Protein AF-A0A7G2F770-F1 (afdb_monomer)

Mean predicted aligned error: 20.53 Å

Solvent-accessible surface area (backbone atoms only — not comparable to full-atom values): 12842 Å² total; per-residue (Å²): 140,87,82,81,82,81,55,78,65,55,60,55,51,50,51,49,52,50,50,50,49,51,60,66,43,44,62,57,51,52,51,51,50,54,51,52,62,64,67,57,72,82,71,98,55,92,65,61,64,56,52,52,53,52,52,52,52,51,52,52,49,47,64,68,42,39,65,61,47,53,55,49,63,76,45,66,94,68,86,88,76,93,75,76,88,90,70,79,84,79,85,69,92,63,81,74,85,85,53,80,62,70,83,38,65,64,51,82,76,54,68,66,77,83,73,59,85,89,41,72,67,62,50,53,54,53,52,50,55,49,55,51,52,53,51,51,54,52,52,52,50,50,54,50,51,49,52,49,50,52,53,49,51,52,55,50,51,51,52,51,50,53,51,55,50,52,51,55,54,50,53,52,50,51,55,51,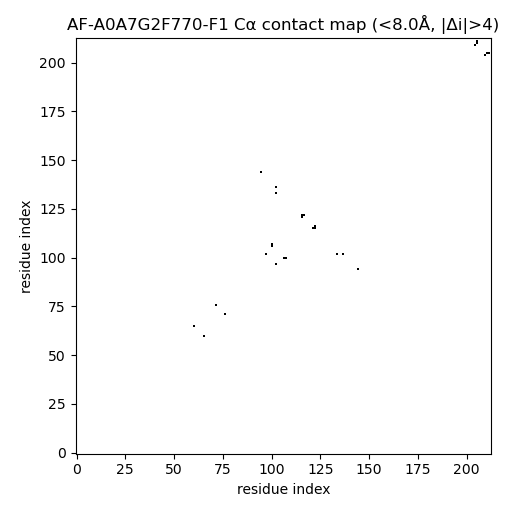48,52,54,54,50,55,50,49,54,52,49,52,57,50,51,55,53,51,50,53,53,50,53,54,50,51,54,51,41,41,76,72,71,49,88,77,133

pLDDT: mean 71.27, std 19.99, range [31.89, 98.69]

InterPro domains:
  IPR010471 Protein of unknown function DUF1068 [PF06364] (52-211)

Structure (mmCIF, N/CA/C/O backbone):
data_AF-A0A7G2F770-F1
#
_entry.id   AF-A0A7G2F770-F1
#
loop_
_atom_site.group_PDB
_atom_site.id
_atom_site.type_symbol
_atom_site.label_atom_id
_atom_site.label_alt_id
_atom_site.label_comp_id
_atom_site.label_asym_id
_atom_site.label_entity_id
_atom_site.label_seq_id
_atom_site.pdbx_PDB_ins_code
_atom_site.Cartn_x
_atom_site.Cartn_y
_atom_site.Cartn_z
_atom_site.occupancy
_atom_site.B_iso_or_equiv
_atom_site.auth_seq_id
_atom_site.auth_comp_id
_atom_site.auth_asym_id
_atom_site.auth_atom_id
_atom_site.pdbx_PDB_model_num
ATOM 1 N N . MET A 1 1 ? -10.421 28.362 -27.527 1.00 37.34 1 MET A N 1
ATOM 2 C CA . MET A 1 1 ? -10.463 28.060 -26.076 1.00 37.34 1 MET A CA 1
ATOM 3 C C . MET A 1 1 ? -11.763 27.330 -25.774 1.00 37.34 1 MET A C 1
ATOM 5 O O . MET A 1 1 ? -12.776 27.749 -26.308 1.00 37.34 1 MET A O 1
ATOM 9 N N . TYR A 1 2 ? -11.710 26.282 -24.943 1.00 31.89 2 TYR A N 1
ATOM 10 C CA . TYR A 1 2 ? -12.777 25.329 -24.573 1.00 31.89 2 TYR A CA 1
ATOM 11 C C . TYR A 1 2 ? -12.995 24.117 -25.494 1.00 31.89 2 TYR A C 1
ATOM 13 O O . TYR A 1 2 ? -14.028 23.983 -26.137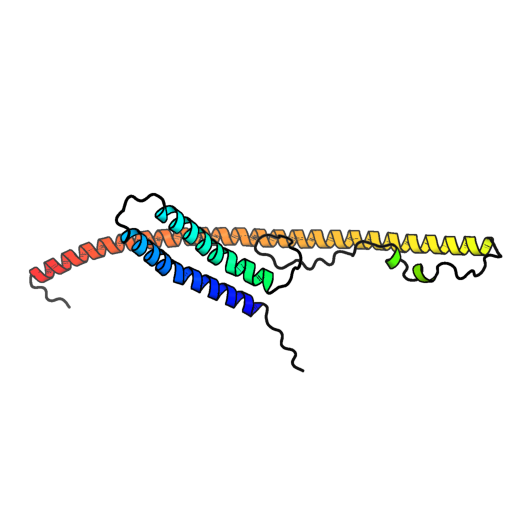 1.00 31.89 2 TYR A O 1
ATOM 21 N N . HIS A 1 3 ? -12.071 23.151 -25.428 1.00 33.41 3 HIS A N 1
ATOM 22 C CA . HIS A 1 3 ? -12.447 21.738 -25.523 1.00 33.41 3 HIS A CA 1
ATOM 23 C C . HIS A 1 3 ? -12.242 21.086 -24.154 1.00 33.41 3 HIS A C 1
ATOM 25 O O . HIS A 1 3 ? -11.173 21.141 -23.551 1.00 33.41 3 HIS A O 1
ATOM 31 N N . ARG A 1 4 ? -13.356 20.589 -23.624 1.00 38.72 4 ARG A N 1
ATOM 32 C CA . ARG A 1 4 ? -13.587 20.184 -22.241 1.00 38.72 4 ARG A CA 1
ATOM 33 C C . ARG A 1 4 ? -12.896 18.837 -21.991 1.00 38.72 4 ARG A C 1
ATOM 35 O O . ARG A 1 4 ? -13.325 17.820 -22.527 1.00 38.72 4 ARG A O 1
ATOM 42 N N . HIS A 1 5 ? -11.845 18.837 -21.170 1.00 36.03 5 HIS A N 1
ATOM 43 C CA . HIS A 1 5 ? -11.301 17.638 -20.530 1.00 36.03 5 HIS A CA 1
ATOM 44 C C . HIS A 1 5 ? -12.399 16.997 -19.665 1.00 36.03 5 HIS A C 1
ATOM 46 O O . HIS A 1 5 ? -12.657 17.432 -18.543 1.00 36.03 5 HIS A O 1
ATOM 52 N N . LEU A 1 6 ? -13.078 15.979 -20.195 1.00 41.09 6 LEU A N 1
ATOM 53 C CA . LEU A 1 6 ? -13.932 15.098 -19.403 1.00 41.09 6 LEU A CA 1
ATOM 54 C C . LEU A 1 6 ? -13.022 14.189 -18.573 1.00 41.09 6 LEU A C 1
ATOM 56 O O . LEU A 1 6 ? -12.342 13.294 -19.074 1.00 41.09 6 LEU A O 1
ATOM 60 N N . ASN A 1 7 ? -12.957 14.531 -17.292 1.00 39.91 7 ASN A N 1
ATOM 61 C CA . ASN A 1 7 ? -12.061 13.987 -16.292 1.00 39.91 7 ASN A CA 1
ATOM 62 C C . ASN A 1 7 ? -12.265 12.480 -16.074 1.00 39.91 7 ASN A C 1
ATOM 64 O O . ASN A 1 7 ? -13.363 12.012 -15.778 1.00 39.91 7 ASN A O 1
ATOM 68 N N . ARG A 1 8 ? -11.147 11.743 -16.040 1.00 45.84 8 ARG A N 1
ATOM 69 C CA . ARG A 1 8 ? -11.016 10.367 -15.516 1.00 45.84 8 ARG A CA 1
ATOM 70 C C . ARG A 1 8 ? -11.590 10.211 -14.088 1.00 45.84 8 ARG A C 1
ATOM 72 O O . ARG A 1 8 ? -11.890 9.099 -13.674 1.00 45.84 8 ARG A O 1
ATOM 79 N N . GLY A 1 9 ? -11.800 11.320 -13.367 1.00 44.19 9 GLY A N 1
ATOM 80 C CA . GLY A 1 9 ? -12.449 11.377 -12.054 1.00 44.19 9 GLY A CA 1
ATOM 81 C C . GLY A 1 9 ? -13.971 11.166 -12.046 1.00 44.19 9 GLY A C 1
ATOM 82 O O . GLY A 1 9 ? -14.489 10.725 -11.023 1.00 44.19 9 GLY A O 1
ATOM 83 N N . ASP A 1 10 ? -14.692 11.403 -13.148 1.00 45.72 10 ASP A N 1
ATOM 84 C CA . ASP A 1 10 ? -16.149 11.166 -13.187 1.00 45.72 10 ASP A CA 1
ATOM 85 C C . ASP A 1 10 ? -16.492 9.683 -13.331 1.00 45.72 10 ASP A C 1
ATOM 87 O O . ASP A 1 10 ? -17.473 9.217 -12.761 1.00 45.72 10 ASP A O 1
ATOM 91 N N . SER A 1 11 ? -15.646 8.903 -14.013 1.00 50.44 11 SER A N 1
ATOM 92 C CA . SER A 1 11 ? -15.832 7.448 -14.112 1.00 50.44 11 SER A CA 1
ATOM 93 C C . SER A 1 11 ? -15.643 6.751 -12.764 1.00 50.44 11 SER A C 1
ATOM 95 O O . SER A 1 11 ? -16.402 5.845 -12.437 1.00 50.44 11 SER A O 1
ATOM 97 N N . SER A 1 12 ? -14.685 7.197 -11.947 1.00 50.88 12 SER A N 1
ATOM 98 C CA . SER A 1 12 ? -14.463 6.652 -10.601 1.00 50.88 12 SER A CA 1
ATOM 99 C C . SER A 1 12 ? -15.628 6.967 -9.661 1.00 50.88 12 SER A C 1
ATOM 101 O O . SER A 1 12 ? -16.051 6.107 -8.892 1.00 50.88 12 SER A O 1
ATOM 103 N N . LYS A 1 13 ? -16.184 8.181 -9.757 1.00 50.69 13 LYS A N 1
ATOM 104 C CA . LYS A 1 13 ? -17.367 8.598 -8.988 1.00 50.69 13 LYS A CA 1
ATOM 105 C C . LYS A 1 13 ? -18.621 7.854 -9.432 1.00 50.69 13 LYS A C 1
ATOM 107 O O . LYS A 1 13 ? -19.390 7.413 -8.585 1.00 50.69 13 LYS A O 1
ATOM 112 N N . LEU A 1 14 ? -18.792 7.655 -10.739 1.00 56.19 14 LEU A N 1
ATOM 113 C CA . LEU A 1 14 ? -19.904 6.889 -11.291 1.00 56.19 14 LEU A CA 1
ATOM 114 C C . LEU A 1 14 ? -19.833 5.424 -10.849 1.00 56.19 14 LEU A C 1
ATOM 116 O O . LEU A 1 14 ? -20.835 4.891 -10.389 1.00 56.19 14 LEU A O 1
ATOM 120 N N . LEU A 1 15 ? -18.646 4.807 -10.891 1.00 55.56 15 LEU A N 1
ATOM 121 C CA . LEU A 1 15 ? -18.433 3.439 -10.413 1.00 55.56 15 LEU A CA 1
ATOM 122 C C . LEU A 1 15 ? -18.689 3.311 -8.908 1.00 55.56 15 LEU A C 1
ATOM 124 O O . LEU A 1 15 ? -19.400 2.397 -8.491 1.00 55.56 15 LEU A O 1
ATOM 128 N N . ALA A 1 16 ? -18.192 4.253 -8.103 1.00 60.81 16 ALA A N 1
ATOM 129 C CA . ALA A 1 16 ? -18.460 4.289 -6.668 1.00 60.81 16 ALA A CA 1
ATOM 130 C C . ALA A 1 16 ? -19.961 4.436 -6.376 1.00 60.81 16 ALA A C 1
ATOM 132 O O . ALA A 1 16 ? -20.504 3.676 -5.582 1.00 60.81 16 ALA A O 1
ATOM 133 N N . HIS A 1 17 ? -20.660 5.339 -7.069 1.00 55.78 17 HIS A N 1
ATOM 134 C CA . HIS A 1 17 ? -22.104 5.518 -6.909 1.00 55.78 17 HIS A CA 1
ATOM 135 C C . HIS A 1 17 ? -22.893 4.285 -7.359 1.00 55.78 17 HIS A C 1
ATOM 137 O O . HIS A 1 17 ? -23.846 3.899 -6.688 1.00 55.78 17 HIS A O 1
ATOM 143 N N . THR A 1 18 ? -22.484 3.621 -8.444 1.00 61.28 18 THR A N 1
ATOM 144 C CA . THR A 1 18 ? -23.127 2.375 -8.881 1.00 61.28 18 THR A CA 1
ATOM 145 C C . THR A 1 18 ? -22.879 1.224 -7.911 1.00 61.28 18 THR A C 1
ATOM 147 O O . THR A 1 18 ? -23.810 0.482 -7.620 1.00 61.28 18 THR A O 1
ATOM 150 N N . LEU A 1 19 ? -21.675 1.094 -7.344 1.00 62.78 19 LEU A N 1
ATOM 151 C CA . LEU A 1 19 ? -21.380 0.077 -6.332 1.00 62.78 19 LEU A CA 1
ATOM 152 C C . LEU A 1 19 ? -22.152 0.337 -5.038 1.00 62.78 19 LEU A C 1
ATOM 154 O O . LEU A 1 19 ? -22.730 -0.592 -4.485 1.00 62.78 19 LEU A O 1
ATOM 158 N N . ILE A 1 20 ? -22.239 1.594 -4.598 1.00 65.88 20 ILE A N 1
ATOM 159 C CA . ILE A 1 20 ? -23.051 1.985 -3.440 1.00 65.88 20 ILE A CA 1
ATOM 160 C C . ILE A 1 20 ? -24.532 1.688 -3.702 1.00 65.88 20 ILE A C 1
ATOM 162 O O . ILE A 1 20 ? -25.192 1.137 -2.829 1.00 65.88 20 ILE A O 1
ATOM 166 N N . ALA A 1 21 ? -25.052 1.971 -4.901 1.00 65.12 21 ALA A N 1
ATOM 167 C CA . ALA A 1 21 ? -26.435 1.656 -5.262 1.00 65.12 21 ALA A CA 1
ATOM 168 C C . ALA A 1 21 ? -26.706 0.140 -5.294 1.00 65.12 21 ALA A C 1
ATOM 170 O O . ALA A 1 21 ? -27.749 -0.305 -4.821 1.00 65.12 21 ALA A O 1
ATOM 171 N N . ILE A 1 22 ? -25.758 -0.662 -5.788 1.00 65.38 22 ILE A N 1
ATOM 172 C CA . ILE A 1 22 ? -25.850 -2.131 -5.795 1.00 65.38 22 ILE A CA 1
ATOM 173 C C . ILE A 1 22 ? -25.822 -2.681 -4.363 1.00 65.38 22 ILE A C 1
ATOM 175 O O . ILE A 1 22 ? -26.662 -3.506 -4.005 1.00 65.38 22 ILE A O 1
ATOM 179 N N . VAL A 1 23 ? -24.905 -2.196 -3.521 1.00 69.75 23 VAL A N 1
ATOM 180 C CA . VAL A 1 23 ? -24.805 -2.602 -2.111 1.00 69.75 23 VAL A CA 1
ATOM 181 C C . VAL A 1 23 ? -26.030 -2.145 -1.317 1.00 69.75 23 VAL A C 1
ATOM 183 O O . VAL A 1 23 ? -26.514 -2.898 -0.481 1.00 69.75 23 VAL A O 1
ATOM 186 N N . ALA A 1 24 ? -26.587 -0.967 -1.606 1.00 66.38 24 ALA A N 1
ATOM 187 C CA . ALA A 1 24 ? -27.805 -0.463 -0.971 1.00 66.38 24 ALA A CA 1
ATOM 188 C C . ALA A 1 24 ? -29.076 -1.196 -1.435 1.00 66.38 24 ALA A C 1
ATOM 190 O O . ALA A 1 24 ? -30.044 -1.282 -0.682 1.00 66.38 24 ALA A O 1
ATOM 191 N N . ALA A 1 25 ? -29.080 -1.7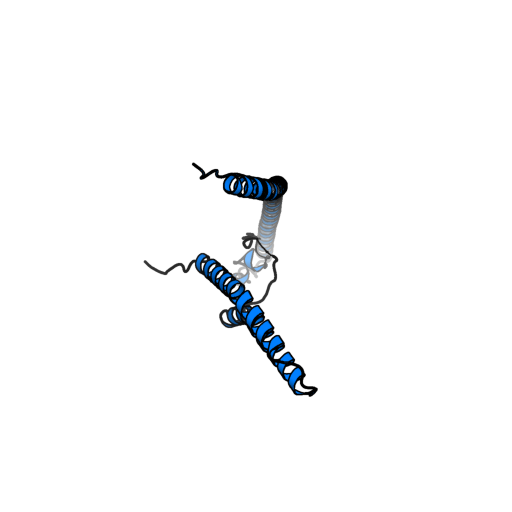51 -2.650 1.00 66.38 25 ALA A N 1
ATOM 192 C CA . ALA A 1 25 ? -30.174 -2.575 -3.158 1.00 66.38 25 ALA A CA 1
ATOM 193 C C . ALA A 1 25 ? -30.092 -4.035 -2.679 1.00 66.38 25 ALA A C 1
ATOM 195 O O . ALA A 1 25 ? -31.107 -4.731 -2.688 1.00 66.38 25 ALA A O 1
ATOM 196 N N . LEU A 1 26 ? -28.919 -4.494 -2.229 1.00 68.62 26 LEU A N 1
ATOM 197 C CA . LEU A 1 26 ? -28.674 -5.866 -1.782 1.00 68.62 26 LEU A CA 1
ATOM 198 C C . LEU A 1 26 ? -29.592 -6.315 -0.624 1.00 68.62 26 LEU A C 1
ATOM 200 O O . LEU A 1 26 ? -30.156 -7.401 -0.726 1.00 68.62 26 LEU A O 1
ATOM 204 N N . PRO A 1 27 ? -29.843 -5.514 0.432 1.00 63.72 27 PRO A N 1
ATOM 205 C CA . PRO A 1 27 ? -30.756 -5.885 1.511 1.00 63.72 27 PRO A CA 1
ATOM 206 C C . PRO A 1 27 ? -32.204 -5.964 1.032 1.00 63.72 27 PRO A C 1
ATOM 208 O O . PRO A 1 27 ? -32.945 -6.839 1.468 1.00 63.72 27 PRO A O 1
ATOM 211 N N . THR A 1 28 ? -32.609 -5.077 0.120 1.00 66.31 28 THR A N 1
ATOM 212 C CA . THR A 1 28 ? -33.954 -5.069 -0.468 1.00 66.31 28 THR A CA 1
ATOM 213 C C . THR A 1 28 ? -34.155 -6.298 -1.345 1.00 66.31 28 THR A C 1
ATOM 215 O O . THR A 1 28 ? -35.165 -6.973 -1.206 1.00 66.31 28 THR A O 1
ATOM 218 N N . LEU A 1 29 ? -33.153 -6.657 -2.154 1.00 60.16 29 LEU A N 1
ATOM 219 C CA . LEU A 1 29 ? -33.115 -7.895 -2.934 1.00 60.16 29 LEU A CA 1
ATOM 220 C C . LEU A 1 29 ? -33.174 -9.132 -2.037 1.00 60.16 29 LEU A C 1
ATOM 222 O O . LEU A 1 29 ? -34.018 -9.992 -2.258 1.00 60.16 29 LEU A O 1
ATOM 226 N N . ILE A 1 30 ? -32.351 -9.204 -0.988 1.00 66.50 30 ILE A N 1
ATOM 227 C CA . ILE A 1 30 ? -32.361 -10.314 -0.021 1.00 66.50 30 ILE A CA 1
ATOM 228 C C . ILE A 1 30 ? -33.728 -10.423 0.668 1.00 66.50 30 ILE A C 1
ATOM 230 O O . ILE A 1 30 ? -34.228 -11.526 0.873 1.00 66.50 30 ILE A O 1
ATOM 234 N N . ARG A 1 31 ? -34.363 -9.290 0.983 1.00 67.81 31 ARG A N 1
ATOM 235 C CA . ARG A 1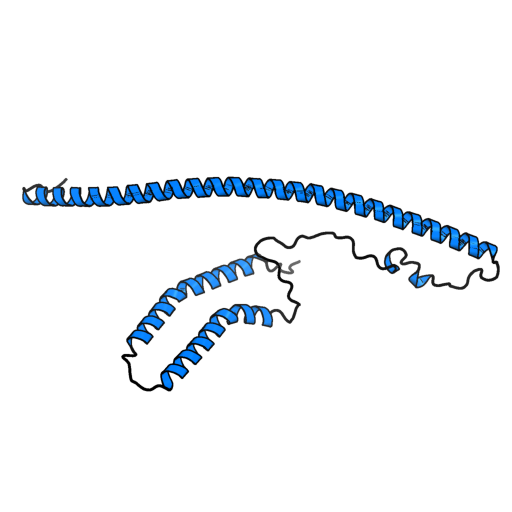 31 ? -35.679 -9.231 1.630 1.00 67.81 31 ARG A CA 1
ATOM 236 C C . ARG A 1 31 ? -36.825 -9.589 0.678 1.00 67.81 31 ARG A C 1
ATOM 238 O O . ARG A 1 31 ? -37.790 -10.217 1.099 1.00 67.81 31 ARG A O 1
ATOM 245 N N . SER A 1 32 ? -36.710 -9.252 -0.604 1.00 62.12 32 SER A N 1
ATOM 246 C CA . SER A 1 32 ? -37.623 -9.715 -1.653 1.00 62.12 32 SER A CA 1
ATOM 247 C C . SER A 1 32 ? -37.468 -11.216 -1.904 1.00 62.12 32 SER A C 1
ATOM 249 O O . SER A 1 32 ? -38.468 -11.909 -2.045 1.00 62.12 32 SER A O 1
ATOM 251 N N . ILE A 1 33 ? -36.235 -11.733 -1.886 1.00 61.09 33 ILE A N 1
ATOM 252 C CA . ILE A 1 33 ? -35.925 -13.163 -2.023 1.00 61.09 33 ILE A CA 1
ATOM 253 C C . ILE A 1 33 ? -36.455 -13.949 -0.817 1.00 61.09 33 ILE A C 1
ATOM 255 O O . ILE A 1 33 ? -37.078 -14.991 -0.997 1.00 61.09 33 ILE A O 1
ATOM 259 N N . SER A 1 34 ? -36.280 -13.447 0.409 1.00 61.03 34 SER A N 1
ATOM 260 C CA . SER A 1 34 ? -36.815 -14.105 1.606 1.00 61.03 34 SER A CA 1
ATOM 261 C C . SER A 1 34 ? -38.345 -14.064 1.662 1.00 61.03 34 SER A C 1
ATOM 263 O O . SER A 1 34 ? -38.956 -15.052 2.066 1.00 61.03 34 SER A O 1
ATOM 265 N N . ALA A 1 35 ? -38.979 -12.982 1.194 1.00 58.25 35 ALA A N 1
ATOM 266 C CA . ALA A 1 35 ? -40.435 -12.888 1.061 1.00 58.25 35 ALA A CA 1
ATOM 267 C C . ALA A 1 35 ? -40.999 -13.806 -0.041 1.00 58.25 35 ALA A C 1
ATOM 269 O O . ALA A 1 35 ? -42.069 -14.390 0.138 1.00 58.25 35 ALA A O 1
ATOM 270 N N . PHE A 1 36 ? -40.268 -13.977 -1.147 1.00 56.91 36 PHE A N 1
ATOM 271 C CA . PHE A 1 36 ? -40.625 -14.900 -2.226 1.00 56.91 36 PHE A CA 1
ATOM 272 C C . PHE A 1 36 ? -40.496 -16.362 -1.770 1.00 56.91 36 PHE A C 1
ATOM 274 O O . PHE A 1 36 ? -41.453 -17.122 -1.887 1.00 56.91 36 PHE A O 1
ATOM 281 N N . CYS A 1 37 ? -39.387 -16.721 -1.108 1.00 55.09 37 CYS A N 1
ATOM 282 C CA . CYS A 1 37 ? -39.204 -18.039 -0.485 1.00 55.09 37 CYS A CA 1
ATOM 283 C C . CYS A 1 37 ? -40.220 -18.330 0.631 1.00 55.09 37 CYS A C 1
ATOM 285 O O . CYS A 1 37 ? -40.546 -19.488 0.865 1.00 55.09 37 CYS A O 1
ATOM 287 N N . SER A 1 38 ? -40.719 -17.302 1.325 1.00 53.00 38 SER A N 1
ATOM 288 C CA . SER A 1 38 ? -41.739 -17.468 2.373 1.00 53.00 38 SER A CA 1
ATOM 289 C C . SER A 1 38 ? -43.166 -17.553 1.819 1.00 53.00 38 SER A C 1
ATOM 291 O O . SER A 1 38 ? -44.042 -18.072 2.505 1.00 53.00 38 SER A O 1
ATOM 293 N N . SER A 1 39 ? -43.418 -17.053 0.602 1.00 47.38 39 SER A N 1
ATOM 294 C CA . SER A 1 39 ? -44.741 -17.133 -0.043 1.00 47.38 39 SER A CA 1
ATOM 295 C C . SER A 1 39 ? -44.990 -18.479 -0.726 1.00 47.38 39 SER A C 1
ATOM 297 O O . SER A 1 39 ? -46.141 -18.892 -0.845 1.00 47.38 39 SER A O 1
ATOM 299 N N . GLU A 1 40 ? -43.941 -19.203 -1.123 1.00 47.78 40 GLU A N 1
ATOM 300 C CA . GLU A 1 40 ? -44.060 -20.576 -1.621 1.00 47.78 40 GLU A CA 1
ATOM 301 C C . GLU A 1 40 ? -43.986 -21.584 -0.467 1.00 47.78 40 GLU A C 1
ATOM 303 O O . GLU A 1 40 ? -43.032 -22.345 -0.300 1.00 47.78 40 GLU A O 1
ATOM 308 N N . ALA A 1 41 ? -45.061 -21.640 0.322 1.00 41.91 41 ALA A N 1
ATOM 309 C CA . ALA A 1 41 ? -45.429 -22.892 0.964 1.00 41.91 41 ALA A CA 1
ATOM 310 C C . ALA A 1 41 ? -45.612 -23.940 -0.147 1.00 41.91 41 ALA A C 1
ATOM 312 O O . ALA A 1 41 ? -46.572 -23.877 -0.910 1.00 41.91 41 ALA A O 1
ATOM 313 N N . MET A 1 42 ? -44.635 -24.844 -0.259 1.00 51.16 42 MET A N 1
ATOM 314 C CA . MET A 1 42 ? -44.590 -26.021 -1.133 1.00 51.16 42 MET A CA 1
ATOM 315 C C . MET A 1 42 ? -45.947 -26.421 -1.746 1.00 51.16 42 MET A C 1
ATOM 317 O O . MET A 1 42 ? -46.788 -26.986 -1.042 1.00 51.16 42 MET A O 1
ATOM 321 N N . PRO A 1 43 ? -46.101 -26.347 -3.078 1.00 42.91 43 PRO A N 1
ATOM 322 C CA . PRO A 1 43 ? -46.906 -27.310 -3.789 1.00 42.91 43 PRO A CA 1
ATOM 323 C C . PRO A 1 43 ? -45.973 -28.192 -4.613 1.00 42.91 43 PRO A C 1
ATOM 325 O O . PRO A 1 43 ? -45.182 -27.746 -5.444 1.00 42.91 43 PRO A O 1
ATOM 328 N N . ARG A 1 44 ? -46.081 -29.498 -4.387 1.00 50.03 44 ARG A N 1
ATOM 329 C CA . ARG A 1 44 ? -45.513 -30.522 -5.259 1.00 50.03 44 ARG A CA 1
ATOM 330 C C . ARG A 1 44 ? -45.998 -30.315 -6.700 1.00 50.03 44 ARG A C 1
ATOM 332 O O . ARG A 1 44 ? -47.046 -30.829 -7.076 1.00 50.03 44 ARG A O 1
ATOM 339 N N . ARG A 1 45 ? -45.221 -29.627 -7.537 1.00 52.00 45 ARG A N 1
ATOM 340 C CA . ARG A 1 45 ? -45.296 -29.780 -8.995 1.00 52.00 45 ARG A CA 1
ATOM 341 C C . ARG A 1 45 ? -43.947 -29.447 -9.625 1.00 52.00 45 ARG A C 1
ATOM 343 O O . ARG A 1 45 ? -43.555 -28.300 -9.780 1.00 52.00 45 ARG A O 1
ATOM 350 N N . SER A 1 46 ? -43.237 -30.515 -9.974 1.00 56.50 46 SER A N 1
ATOM 351 C CA . SER A 1 46 ? -41.829 -30.584 -10.390 1.00 56.50 46 SER A CA 1
ATOM 352 C C . SER A 1 46 ? -41.425 -29.754 -11.629 1.00 56.50 46 SER A C 1
ATOM 354 O O . SER A 1 46 ? -40.263 -29.804 -12.018 1.00 56.50 46 SER A O 1
ATOM 356 N N . GLY A 1 47 ? -42.344 -29.028 -12.275 1.00 56.06 47 GLY A N 1
ATOM 357 C CA . GLY A 1 47 ? -42.092 -28.320 -13.540 1.00 56.06 47 GLY A CA 1
ATOM 358 C C . GLY A 1 47 ? -41.896 -26.807 -13.411 1.00 56.06 47 GLY A C 1
ATOM 359 O O . GLY A 1 47 ? -41.036 -26.243 -14.087 1.00 56.06 47 GLY A O 1
ATOM 360 N N . ASP A 1 48 ? -42.646 -26.146 -12.527 1.00 58.25 48 ASP A N 1
ATOM 361 C CA . ASP A 1 48 ? -42.659 -24.677 -12.454 1.00 58.25 48 ASP A CA 1
ATOM 362 C C . ASP A 1 48 ? -41.537 -24.124 -11.563 1.00 58.25 48 ASP A C 1
ATOM 364 O O . ASP A 1 48 ? -40.958 -23.084 -11.871 1.00 58.25 48 ASP A O 1
ATOM 368 N N . CYS A 1 49 ? -41.103 -24.894 -10.560 1.00 58.31 49 CYS A N 1
ATOM 369 C CA . CYS A 1 49 ? -39.950 -24.556 -9.720 1.00 58.31 49 CYS A CA 1
ATOM 370 C C . CYS A 1 49 ? -38.640 -24.478 -10.536 1.00 58.31 49 CYS A C 1
ATOM 372 O O . CYS A 1 49 ? -37.835 -23.565 -10.358 1.00 58.31 49 CYS A O 1
ATOM 374 N N . MET A 1 50 ? -38.464 -25.360 -11.529 1.00 59.75 50 MET A N 1
ATOM 375 C CA . MET A 1 50 ? -37.306 -25.309 -12.434 1.00 59.75 50 MET A CA 1
ATOM 376 C C . MET A 1 50 ? -37.316 -24.065 -13.327 1.00 59.75 50 MET A C 1
ATOM 378 O O . MET A 1 50 ? -36.263 -23.483 -13.582 1.00 59.75 50 MET A O 1
ATOM 382 N N . ARG A 1 51 ? -38.495 -23.615 -13.776 1.00 62.16 51 ARG A N 1
ATOM 383 C CA . ARG A 1 51 ? -38.617 -22.388 -14.577 1.00 62.16 51 ARG A CA 1
ATOM 384 C C . ARG A 1 51 ? -38.278 -21.150 -13.760 1.00 62.16 51 ARG A C 1
ATOM 386 O O . ARG A 1 51 ? -37.545 -20.298 -14.256 1.00 62.16 51 ARG A O 1
ATOM 393 N N . CYS A 1 52 ? -38.732 -21.084 -12.510 1.00 64.50 52 CYS A N 1
ATOM 394 C CA . CYS A 1 52 ? -38.373 -20.002 -11.598 1.00 64.50 52 CYS A CA 1
ATOM 395 C C . CYS A 1 52 ? -36.852 -19.931 -11.406 1.00 64.50 52 CYS A C 1
ATOM 397 O O . CYS A 1 52 ? -36.264 -18.874 -11.623 1.00 64.50 52 CYS A O 1
ATOM 399 N N . LEU A 1 53 ? -36.192 -21.056 -11.109 1.00 67.62 53 LEU A N 1
ATOM 400 C CA . LEU A 1 53 ? -34.738 -21.094 -10.909 1.00 67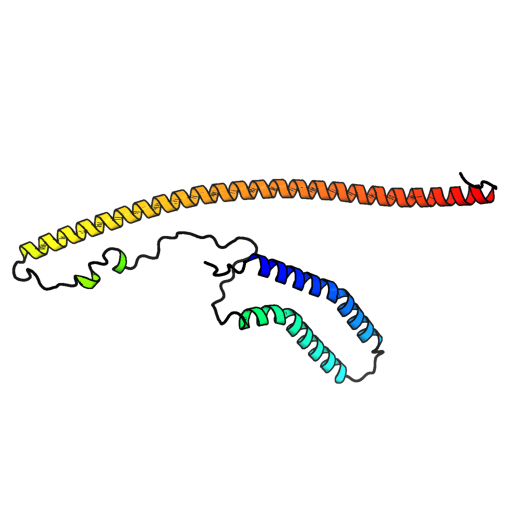.62 53 LEU A CA 1
ATOM 401 C C . LEU A 1 53 ? -33.950 -20.644 -12.149 1.00 67.62 53 LEU A C 1
ATOM 403 O O . LEU A 1 53 ? -32.976 -19.902 -12.020 1.00 67.62 53 LEU A O 1
ATOM 407 N N . VAL A 1 54 ? -34.388 -21.034 -13.350 1.00 71.81 54 VAL A N 1
ATOM 408 C CA . VAL A 1 54 ? -33.751 -20.613 -14.609 1.00 71.81 54 VAL A CA 1
ATOM 409 C C . VAL A 1 54 ? -33.920 -19.111 -14.839 1.00 71.81 54 VAL A C 1
ATOM 411 O O . VAL A 1 54 ? -32.955 -18.437 -15.192 1.00 71.81 54 VAL A O 1
ATOM 414 N N . ILE A 1 55 ? -35.108 -18.556 -14.589 1.00 73.38 55 ILE A N 1
ATOM 415 C CA . ILE A 1 55 ? -35.346 -17.112 -14.724 1.00 73.38 55 ILE A CA 1
ATOM 416 C C . ILE A 1 55 ? -34.490 -16.336 -13.711 1.00 73.38 55 ILE A C 1
ATOM 418 O O . ILE A 1 55 ? -33.839 -15.362 -14.084 1.00 73.38 55 ILE A O 1
ATOM 422 N N . PHE A 1 56 ? -34.399 -16.801 -12.461 1.00 72.69 56 PHE A N 1
ATOM 423 C CA . PHE A 1 56 ? -33.542 -16.192 -11.437 1.00 72.69 56 PHE A CA 1
ATOM 424 C C . PHE A 1 56 ? -32.052 -16.250 -11.796 1.00 72.69 56 PHE A C 1
ATOM 426 O O . PHE A 1 56 ? -31.338 -15.260 -11.612 1.00 72.69 56 PHE A O 1
ATOM 433 N N . ALA A 1 57 ? -31.576 -17.365 -12.354 1.00 77.19 57 ALA A N 1
ATOM 434 C CA . ALA A 1 57 ? -30.204 -17.495 -12.839 1.00 77.19 57 ALA A CA 1
ATOM 435 C C . ALA A 1 57 ? -29.910 -16.527 -13.998 1.00 77.19 57 ALA A C 1
ATOM 437 O O . ALA A 1 57 ? -28.859 -15.890 -14.025 1.00 77.19 57 ALA A O 1
ATOM 438 N N . VAL A 1 58 ? -30.855 -16.350 -14.925 1.00 77.75 58 VAL A N 1
ATOM 439 C CA . VAL A 1 58 ? -30.693 -15.430 -16.061 1.00 77.75 58 VAL A CA 1
ATOM 440 C C . VAL A 1 58 ? -30.720 -13.972 -15.600 1.00 77.75 58 VAL A C 1
ATOM 442 O O . VAL A 1 58 ? -29.865 -13.189 -16.004 1.00 77.75 58 VAL A O 1
ATOM 445 N N . VAL A 1 59 ? -31.648 -13.595 -14.717 1.00 78.06 59 VAL A N 1
ATOM 446 C CA . VAL A 1 59 ? -31.756 -12.217 -14.210 1.00 78.06 59 VAL A CA 1
ATOM 447 C C . VAL A 1 59 ? -30.540 -11.850 -13.359 1.00 78.06 59 VAL A C 1
ATOM 449 O O . VAL A 1 59 ? -29.980 -10.770 -13.534 1.00 78.06 59 VAL A O 1
ATOM 452 N N . SER A 1 60 ? -30.072 -12.749 -12.490 1.00 73.75 60 SER A N 1
ATOM 453 C CA . SER A 1 60 ? -28.851 -12.511 -11.707 1.00 73.75 60 SER A CA 1
ATOM 454 C C . SER A 1 60 ? -27.610 -12.406 -12.597 1.00 73.75 60 SER A C 1
ATOM 456 O O . SER A 1 60 ? -26.818 -11.479 -12.423 1.00 73.75 60 SER A O 1
ATOM 458 N N . ALA A 1 61 ? -27.476 -13.267 -13.611 1.00 71.69 61 ALA A N 1
ATOM 459 C CA . ALA A 1 61 ? -26.398 -13.168 -14.589 1.00 71.69 61 ALA A CA 1
ATOM 460 C C . ALA A 1 61 ? -26.445 -11.840 -15.362 1.00 71.69 61 ALA A C 1
ATOM 462 O O . ALA A 1 61 ? -25.413 -11.203 -15.545 1.00 71.69 61 ALA A O 1
ATOM 463 N N . LEU A 1 62 ? -27.627 -11.360 -15.757 1.00 70.25 62 LEU A N 1
ATOM 464 C CA . LEU A 1 62 ? -27.780 -10.075 -16.444 1.00 70.25 62 LEU A CA 1
ATOM 465 C C . LEU A 1 62 ? -27.493 -8.869 -15.540 1.00 70.25 62 LEU A C 1
ATOM 467 O O . LEU A 1 62 ? -26.959 -7.879 -16.024 1.00 70.25 62 LEU A O 1
ATOM 471 N N . VAL A 1 63 ? -27.786 -8.935 -14.241 1.00 68.81 63 VAL A N 1
ATOM 472 C CA . VAL A 1 63 ? -27.468 -7.854 -13.288 1.00 68.81 63 VAL A CA 1
ATOM 473 C C . VAL A 1 63 ? -25.970 -7.808 -12.968 1.00 68.81 63 VAL A C 1
ATOM 475 O O . VAL A 1 63 ? -25.400 -6.724 -12.868 1.00 68.81 63 VAL A O 1
ATOM 478 N N . VAL A 1 64 ? -25.308 -8.964 -12.862 1.00 73.62 64 VAL A N 1
ATOM 479 C CA . VAL A 1 64 ? -23.860 -9.050 -12.593 1.00 73.62 64 VAL A CA 1
ATOM 480 C C . VAL A 1 64 ? -23.039 -8.749 -13.851 1.00 73.62 64 VAL A C 1
ATOM 482 O O . VAL A 1 64 ? -22.047 -8.022 -13.792 1.00 73.62 64 VAL A O 1
ATOM 485 N N . CYS A 1 65 ? -23.451 -9.267 -15.010 1.00 66.44 65 CYS A N 1
ATOM 486 C CA . CYS A 1 65 ? -22.756 -9.051 -16.279 1.00 66.44 65 CYS A CA 1
ATOM 487 C C . CYS A 1 65 ? -23.189 -7.765 -16.989 1.00 66.44 65 CYS A C 1
ATOM 489 O O . CYS A 1 65 ? -22.433 -7.259 -17.813 1.00 66.44 65 CYS A O 1
ATOM 491 N N . GLY A 1 66 ? -24.363 -7.215 -16.680 1.00 64.75 66 GLY A N 1
ATOM 492 C CA . GLY A 1 66 ? -24.926 -6.019 -17.312 1.00 64.75 66 GLY A CA 1
ATOM 493 C C . GLY A 1 66 ? -23.982 -4.819 -17.288 1.00 64.75 66 GLY A C 1
ATOM 494 O O . GLY A 1 66 ? -23.717 -4.265 -18.351 1.00 64.75 66 GLY A O 1
ATOM 495 N N . PRO A 1 67 ? -23.377 -4.458 -16.143 1.00 64.31 67 PRO A N 1
ATOM 496 C CA . PRO A 1 67 ? -22.403 -3.369 -16.081 1.00 64.31 67 PRO A CA 1
ATOM 497 C C . PRO A 1 67 ? -21.140 -3.629 -16.923 1.00 64.31 67 PRO A C 1
ATOM 499 O O . PRO A 1 67 ? -20.646 -2.724 -17.595 1.00 64.31 67 PRO A O 1
ATOM 502 N N . ALA A 1 68 ? -20.639 -4.870 -16.944 1.00 57.47 68 ALA A N 1
ATOM 503 C CA . ALA A 1 68 ? -19.453 -5.252 -17.716 1.00 57.47 68 ALA A CA 1
ATOM 504 C C . ALA A 1 68 ? -19.724 -5.291 -19.232 1.00 57.47 68 ALA A C 1
ATOM 506 O O . ALA A 1 68 ? -18.886 -4.867 -20.031 1.00 57.47 68 ALA A O 1
ATOM 507 N N . LEU A 1 69 ? -20.906 -5.766 -19.632 1.00 61.25 69 LEU A N 1
ATOM 508 C CA . LEU A 1 69 ? -21.345 -5.828 -21.024 1.00 61.25 69 LEU A CA 1
ATOM 509 C C . LEU A 1 69 ? -21.728 -4.439 -21.546 1.00 61.25 69 LEU A C 1
ATOM 511 O O . LEU A 1 69 ? -21.294 -4.073 -22.632 1.00 61.25 69 LEU A O 1
ATOM 515 N N . TYR A 1 70 ? -22.441 -3.625 -20.762 1.00 57.50 70 TYR A N 1
ATOM 516 C CA . TYR A 1 70 ? -22.786 -2.243 -21.116 1.00 57.50 70 T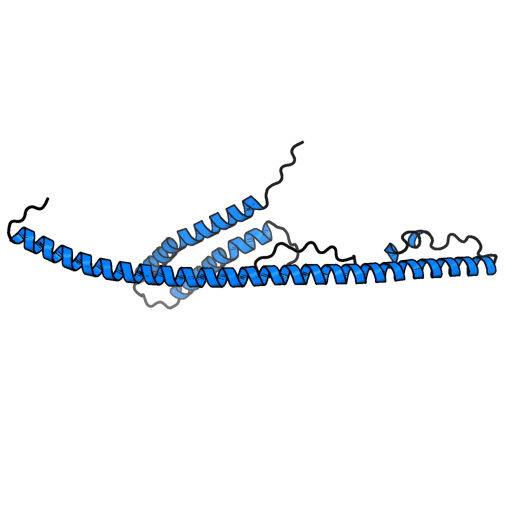YR A CA 1
ATOM 517 C C . TYR A 1 70 ? -21.531 -1.400 -21.367 1.00 57.50 70 TYR A C 1
ATOM 519 O O . TYR A 1 70 ? -21.452 -0.678 -22.358 1.00 57.50 70 TYR A O 1
ATOM 527 N N . TRP A 1 71 ? -20.497 -1.560 -20.535 1.00 54.72 71 TRP A N 1
ATOM 528 C CA . TRP A 1 71 ? -19.216 -0.886 -20.745 1.00 54.72 71 TRP A CA 1
ATOM 529 C C . TRP A 1 71 ? -18.480 -1.376 -22.001 1.00 54.72 71 TRP A C 1
ATOM 531 O O . TRP A 1 71 ? -17.890 -0.569 -22.718 1.00 54.72 71 TRP A O 1
ATOM 541 N N . LYS A 1 72 ? -18.540 -2.683 -22.292 1.00 55.66 72 LYS A N 1
ATOM 542 C CA . LYS A 1 72 ? -17.892 -3.315 -23.453 1.00 55.66 72 LYS A CA 1
ATOM 543 C C . LYS A 1 72 ? -18.608 -3.058 -24.784 1.00 55.66 72 LYS A C 1
ATOM 545 O O . LYS A 1 72 ? -17.964 -3.103 -25.823 1.00 55.66 72 LYS A O 1
ATOM 550 N N . PHE A 1 73 ? -19.910 -2.785 -24.772 1.00 55.19 73 PHE A N 1
ATOM 551 C CA . PHE A 1 73 ? -20.652 -2.385 -25.971 1.00 55.19 73 PHE A CA 1
ATOM 552 C C . PHE A 1 73 ? -20.605 -0.872 -26.202 1.00 55.19 73 PHE A C 1
ATOM 554 O O . PHE A 1 73 ? -20.527 -0.440 -27.348 1.00 55.19 73 PHE A O 1
ATOM 561 N N . ASN A 1 74 ? -20.583 -0.064 -25.135 1.00 53.81 74 ASN A N 1
ATOM 562 C CA . ASN A 1 74 ? -20.484 1.393 -25.254 1.00 53.81 74 ASN A CA 1
ATOM 563 C C . ASN A 1 74 ? -19.059 1.868 -25.614 1.00 53.81 74 ASN A C 1
ATOM 565 O O . ASN A 1 74 ? -18.873 2.957 -26.150 1.00 53.81 74 ASN A O 1
ATOM 569 N N . LYS A 1 75 ? -18.038 1.039 -25.360 1.00 47.81 75 LYS A N 1
ATOM 570 C CA . LYS A 1 75 ? -16.693 1.183 -25.931 1.00 47.81 75 LYS A CA 1
ATOM 571 C C . LYS A 1 75 ? -16.492 0.078 -26.953 1.00 47.81 75 LYS A C 1
ATOM 573 O O . LYS A 1 75 ? -16.150 -1.036 -26.576 1.00 47.81 75 LYS A O 1
ATOM 578 N N . GLY A 1 76 ? -16.745 0.393 -28.223 1.00 41.97 76 GLY A N 1
ATOM 579 C CA . GLY A 1 76 ? -16.573 -0.529 -29.343 1.00 41.97 76 GLY A CA 1
ATOM 580 C C . GLY A 1 76 ? -15.292 -1.360 -29.233 1.00 41.97 76 GLY A C 1
ATOM 581 O O . GLY A 1 76 ? -14.268 -0.876 -28.761 1.00 41.97 76 GLY A O 1
ATOM 582 N N . PHE A 1 77 ? -15.412 -2.624 -29.635 1.00 42.97 77 PHE A N 1
ATOM 583 C CA . PHE A 1 77 ? -14.398 -3.677 -29.726 1.00 42.97 77 PHE A CA 1
ATOM 584 C C . PHE A 1 77 ? -12.939 -3.167 -29.793 1.00 42.97 77 PHE A C 1
ATOM 586 O O . PHE A 1 77 ? -12.379 -2.995 -30.870 1.00 42.97 77 PHE A O 1
ATOM 593 N N . VAL A 1 78 ? -12.300 -2.952 -28.640 1.00 40.44 78 VAL A N 1
ATOM 594 C CA . VAL A 1 78 ? -10.847 -2.749 -28.543 1.00 40.44 78 VAL A CA 1
ATOM 595 C C . VAL A 1 78 ? -10.290 -3.801 -27.593 1.00 40.44 78 VAL A C 1
ATOM 597 O O . VAL A 1 78 ? -10.825 -4.041 -26.509 1.00 40.44 78 VAL A O 1
ATOM 600 N N . GLY A 1 79 ? -9.266 -4.493 -28.090 1.00 37.31 79 GLY A N 1
ATOM 601 C CA . GLY A 1 79 ? -8.719 -5.743 -27.584 1.00 37.31 79 GLY A CA 1
ATOM 602 C C . GLY A 1 79 ? -8.395 -5.744 -26.094 1.00 37.31 79 GLY A C 1
ATOM 603 O O . GLY A 1 79 ? -7.851 -4.802 -25.528 1.00 37.31 79 GLY A O 1
ATOM 604 N N . SER A 1 80 ? -8.746 -6.863 -25.476 1.00 38.28 80 SER A N 1
ATOM 605 C CA . SER A 1 80 ? -8.512 -7.173 -24.076 1.00 38.28 80 SER A CA 1
ATOM 606 C C . SER A 1 80 ? -7.049 -7.556 -23.850 1.00 38.28 80 SER A C 1
ATOM 608 O O . SER A 1 80 ? -6.639 -8.633 -24.270 1.00 38.28 80 SER A O 1
ATOM 610 N N . THR A 1 81 ? -6.307 -6.767 -23.078 1.00 36.09 81 THR A N 1
ATOM 611 C CA . THR A 1 81 ? -5.151 -7.259 -22.316 1.00 36.09 81 THR A CA 1
ATOM 612 C C . THR A 1 81 ? -5.431 -7.088 -20.827 1.00 36.09 81 THR A C 1
ATOM 614 O O . THR A 1 81 ? -5.635 -5.990 -20.316 1.00 36.09 81 THR A O 1
ATOM 617 N N . ARG A 1 82 ? -5.516 -8.232 -20.137 1.00 47.25 82 ARG A N 1
ATOM 618 C CA . ARG A 1 82 ? -5.584 -8.329 -18.677 1.00 47.25 82 ARG A CA 1
ATOM 619 C C . ARG A 1 82 ? -4.295 -7.767 -18.084 1.00 47.25 82 ARG A C 1
ATOM 621 O O . ARG A 1 82 ? -3.223 -8.259 -18.417 1.00 47.25 82 ARG A O 1
ATOM 628 N N . ALA A 1 83 ? -4.412 -6.845 -17.140 1.00 38.44 83 ALA A N 1
ATOM 629 C CA . ALA A 1 83 ? -3.394 -6.632 -16.123 1.00 38.44 83 ALA A CA 1
ATOM 630 C C . ALA A 1 83 ? -4.099 -6.370 -14.789 1.00 38.44 83 ALA A C 1
ATOM 632 O O . ALA A 1 83 ? -5.102 -5.660 -14.726 1.00 38.44 83 ALA A O 1
ATOM 633 N N . ASN A 1 84 ? -3.617 -7.052 -13.759 1.00 45.41 84 ASN A N 1
ATOM 634 C CA . ASN A 1 84 ? -4.221 -7.139 -12.441 1.00 45.41 84 ASN A CA 1
ATOM 635 C C . ASN A 1 84 ? -4.260 -5.779 -11.716 1.00 45.41 84 ASN A C 1
ATOM 637 O O . ASN A 1 84 ? -3.513 -4.854 -12.020 1.00 45.41 84 ASN A O 1
ATOM 641 N N . SER A 1 85 ? -5.177 -5.703 -10.757 1.00 49.97 85 SER A N 1
ATOM 642 C CA . SER A 1 85 ? -5.453 -4.642 -9.781 1.00 49.97 85 SER A CA 1
ATOM 643 C C . SER A 1 85 ? -4.286 -3.715 -9.380 1.00 49.97 85 SER A C 1
ATOM 645 O O . SER A 1 85 ? -3.267 -4.177 -8.879 1.00 49.97 85 SER A O 1
ATOM 647 N N . LEU A 1 86 ? -4.555 -2.403 -9.482 1.00 59.81 86 LEU A N 1
ATOM 648 C CA . LEU A 1 86 ? -3.871 -1.250 -8.869 1.00 59.81 86 LEU A CA 1
ATOM 649 C C . LEU A 1 86 ? -2.394 -1.010 -9.242 1.00 59.81 86 LEU A C 1
ATOM 651 O O . LEU A 1 86 ? -1.526 -1.025 -8.382 1.00 59.81 86 LEU A O 1
ATOM 655 N N . CYS A 1 87 ? -2.148 -0.618 -10.492 1.00 49.94 87 CYS A N 1
ATOM 656 C CA . CYS A 1 87 ? -1.131 0.384 -10.838 1.00 49.94 87 CYS A CA 1
ATOM 657 C C . CYS A 1 87 ? -1.610 1.161 -12.080 1.00 49.94 87 CYS A C 1
ATOM 659 O O . CYS A 1 87 ? -2.205 0.549 -12.973 1.00 49.94 87 CYS A O 1
ATOM 661 N N . PRO A 1 88 ? -1.407 2.493 -12.171 1.00 65.62 88 PRO A N 1
ATOM 662 C CA . PRO A 1 88 ? -1.568 3.196 -13.443 1.00 65.62 88 PRO A CA 1
ATOM 663 C C . PRO A 1 88 ? -0.641 2.558 -14.495 1.00 65.62 88 PRO A C 1
ATOM 665 O O . PRO A 1 88 ? 0.423 2.057 -14.124 1.00 65.62 88 PRO A O 1
ATOM 668 N N . PRO A 1 89 ? -1.026 2.540 -15.786 1.00 58.62 89 PRO A N 1
ATOM 669 C CA . PRO A 1 89 ? -0.181 1.973 -16.829 1.00 58.62 89 PRO A CA 1
ATOM 670 C C . PRO A 1 89 ? 1.174 2.679 -16.796 1.00 58.62 89 PRO A C 1
ATOM 672 O O . PRO A 1 89 ? 1.234 3.909 -16.848 1.00 58.62 89 PRO A O 1
ATOM 675 N N . CYS A 1 90 ? 2.247 1.904 -16.658 1.00 60.75 90 CYS A N 1
ATOM 676 C CA . CYS A 1 90 ? 3.593 2.431 -16.765 1.00 60.75 90 CYS A CA 1
ATOM 677 C C . CYS A 1 90 ? 3.777 2.968 -18.189 1.00 60.75 90 CYS A C 1
ATOM 679 O O . CYS A 1 90 ? 3.655 2.230 -19.167 1.00 60.75 90 CYS A O 1
ATOM 681 N N . VAL A 1 91 ? 4.026 4.274 -18.304 1.00 58.75 91 VAL A N 1
ATOM 682 C CA . VAL A 1 91 ? 4.583 4.857 -19.525 1.00 58.75 91 VAL A CA 1
ATOM 683 C C . VAL A 1 91 ? 6.041 4.435 -19.524 1.00 58.75 91 VAL A C 1
ATOM 685 O O . VAL A 1 91 ? 6.889 5.059 -18.895 1.00 58.75 91 VAL A O 1
ATOM 688 N N . CYS A 1 92 ? 6.293 3.276 -20.112 1.00 59.62 92 CYS A N 1
ATOM 689 C CA . CYS A 1 92 ? 7.637 2.848 -20.422 1.00 59.62 92 CYS A CA 1
ATOM 690 C C . CYS A 1 92 ? 7.971 3.467 -21.775 1.00 59.62 92 CYS A C 1
ATOM 692 O O . CYS A 1 92 ? 7.389 3.065 -22.784 1.00 59.62 92 CYS A O 1
ATOM 694 N N . ASP A 1 93 ? 8.906 4.413 -21.798 1.00 53.72 93 ASP A N 1
ATOM 695 C CA . ASP A 1 93 ? 9.641 4.734 -23.019 1.00 53.72 93 ASP A CA 1
ATOM 696 C C . ASP A 1 93 ? 10.554 3.541 -23.320 1.00 53.72 93 ASP A C 1
ATOM 698 O O . ASP A 1 93 ? 11.754 3.531 -23.046 1.00 53.72 93 ASP A O 1
ATOM 702 N N . CYS A 1 94 ? 9.940 2.452 -23.781 1.00 56.09 94 CYS A N 1
ATOM 703 C CA . CYS A 1 94 ? 10.668 1.363 -24.394 1.00 56.09 94 CYS A CA 1
ATOM 704 C C . CYS A 1 94 ? 11.083 1.842 -25.786 1.00 56.09 94 CYS A C 1
ATOM 706 O O . CYS A 1 94 ? 10.217 2.315 -26.531 1.00 56.09 94 CYS A O 1
ATOM 708 N N . PRO A 1 95 ? 12.366 1.719 -26.161 1.00 58.84 95 PRO A N 1
ATOM 709 C CA . PRO A 1 95 ? 12.764 2.000 -27.528 1.00 58.84 95 PRO A CA 1
ATOM 710 C C . PRO A 1 95 ? 11.926 1.114 -28.470 1.00 58.84 95 PRO A C 1
ATOM 712 O O . PRO A 1 95 ? 11.779 -0.086 -28.204 1.00 58.84 95 PRO A O 1
ATOM 715 N N . PRO A 1 96 ? 11.303 1.686 -29.517 1.00 58.03 96 PRO A N 1
ATOM 716 C CA . PRO A 1 96 ? 10.486 0.922 -30.453 1.00 58.03 96 PRO A CA 1
ATOM 717 C C . PRO A 1 96 ? 11.310 -0.218 -31.081 1.00 58.03 96 PRO A C 1
ATOM 719 O O . PRO A 1 96 ? 12.508 -0.039 -31.313 1.00 58.03 96 PRO A O 1
ATOM 722 N N . PRO A 1 97 ? 10.707 -1.391 -31.365 1.00 50.97 97 PRO A N 1
ATOM 723 C CA . PRO A 1 97 ? 11.417 -2.489 -32.013 1.00 50.97 97 PRO A CA 1
ATOM 7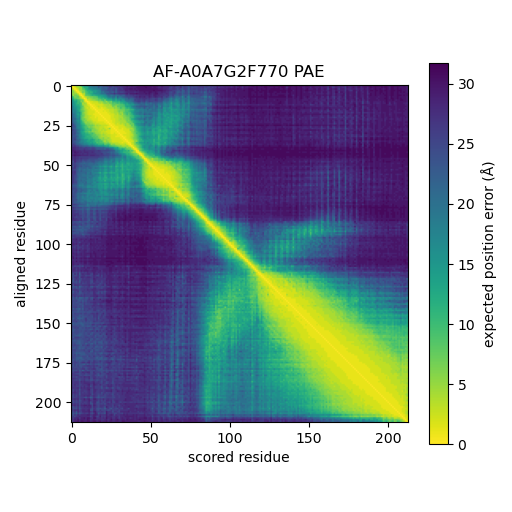24 C C . PRO A 1 97 ? 11.943 -2.029 -33.379 1.00 50.97 97 PRO A C 1
ATOM 726 O O . PRO A 1 97 ? 11.177 -1.617 -34.253 1.00 50.97 97 PRO A O 1
ATOM 729 N N . LEU A 1 98 ? 13.266 -2.075 -33.528 1.00 54.69 98 LEU A N 1
ATOM 730 C CA . LEU A 1 98 ? 14.010 -1.524 -34.656 1.00 54.69 98 LEU A CA 1
ATOM 731 C C . LEU A 1 98 ? 13.616 -2.213 -35.967 1.00 54.69 98 LEU A C 1
ATOM 733 O O . LEU A 1 98 ? 13.951 -3.369 -36.215 1.00 54.69 98 LEU A O 1
ATOM 737 N N . SER A 1 99 ? 12.916 -1.478 -36.830 1.00 52.09 99 SER A N 1
ATOM 738 C CA . SER A 1 99 ? 12.810 -1.808 -38.250 1.00 52.09 99 SER A CA 1
ATOM 739 C C . SER A 1 99 ? 13.956 -1.116 -38.984 1.00 52.09 99 SER A C 1
ATOM 741 O O . SER A 1 99 ? 14.167 0.079 -38.785 1.00 52.09 99 SER A O 1
ATOM 743 N N . LEU A 1 100 ? 14.654 -1.840 -39.865 1.00 51.31 100 LEU A N 1
ATOM 744 C CA . LEU A 1 100 ? 15.784 -1.359 -40.686 1.00 51.31 100 LEU A CA 1
ATOM 745 C C . LEU A 1 100 ? 15.495 -0.027 -41.421 1.00 51.31 100 LEU A C 1
ATOM 747 O O . LEU A 1 100 ? 16.403 0.738 -41.727 1.00 51.31 100 LEU A O 1
ATOM 751 N N . LEU A 1 101 ? 14.212 0.289 -41.618 1.00 50.91 101 LEU A N 1
ATOM 752 C CA . LEU A 1 101 ? 13.698 1.526 -42.205 1.00 50.91 101 LEU A CA 1
ATOM 753 C C . LEU A 1 101 ? 13.928 2.805 -41.364 1.00 50.91 101 LEU A C 1
ATOM 755 O O . LEU A 1 101 ? 13.880 3.898 -41.922 1.00 50.91 101 LEU A O 1
ATOM 759 N N . GLN A 1 102 ? 14.137 2.701 -40.043 1.00 51.69 102 GLN A N 1
ATOM 760 C CA . GLN A 1 102 ? 14.356 3.862 -39.159 1.00 51.69 102 GLN A CA 1
ATOM 761 C C . GLN A 1 102 ? 15.830 4.210 -38.936 1.00 51.69 102 GLN A C 1
ATOM 763 O O . GLN A 1 102 ? 16.114 5.358 -38.608 1.00 51.69 102 GLN A O 1
ATOM 768 N N . ILE A 1 103 ? 16.751 3.257 -39.113 1.00 55.59 103 ILE A N 1
ATOM 769 C CA . ILE A 1 103 ? 18.195 3.506 -38.958 1.00 55.59 103 ILE A CA 1
ATOM 770 C C . ILE A 1 103 ? 18.716 4.384 -40.107 1.00 55.59 103 ILE A C 1
ATOM 772 O O . ILE A 1 103 ? 19.614 5.194 -39.918 1.00 55.59 103 ILE A O 1
ATOM 776 N N . ALA A 1 104 ? 18.093 4.298 -41.285 1.00 51.34 104 ALA A N 1
ATOM 777 C CA . ALA A 1 104 ? 18.374 5.182 -42.406 1.00 51.34 104 ALA A CA 1
ATOM 778 C C . ALA A 1 104 ? 17.079 5.462 -43.198 1.00 51.34 104 ALA A C 1
ATOM 780 O O . ALA A 1 104 ? 16.796 4.771 -44.178 1.00 51.34 104 ALA A O 1
ATOM 781 N N . PRO A 1 105 ? 16.278 6.487 -42.840 1.00 52.53 105 PRO A N 1
ATOM 782 C CA . PRO A 1 105 ? 15.119 6.901 -43.644 1.00 52.53 105 PRO A CA 1
ATOM 783 C C . PRO A 1 105 ? 15.522 7.368 -45.056 1.00 52.53 105 PRO A C 1
ATOM 785 O O . PRO A 1 105 ? 14.706 7.354 -45.977 1.00 52.53 105 PRO A O 1
ATOM 788 N N . GLY A 1 106 ? 16.799 7.721 -45.246 1.00 47.50 106 GLY A N 1
ATOM 789 C CA . GLY A 1 106 ? 17.399 7.954 -46.556 1.00 47.50 106 GLY A CA 1
ATOM 790 C C . GLY A 1 106 ? 17.530 6.693 -47.415 1.00 47.50 106 GLY A C 1
ATOM 791 O O . GLY A 1 106 ? 17.583 6.822 -48.625 1.00 47.50 106 GLY A O 1
ATOM 792 N N . LEU A 1 107 ? 17.513 5.478 -46.854 1.00 50.62 107 LEU A N 1
ATOM 793 C CA . LEU A 1 107 ? 17.771 4.235 -47.597 1.00 50.62 107 LEU A CA 1
ATOM 794 C C . LEU A 1 107 ? 16.578 3.734 -48.413 1.00 50.62 107 LEU A C 1
ATOM 796 O O . LEU A 1 107 ? 16.755 3.177 -49.491 1.00 50.62 107 LEU A O 1
ATOM 800 N N . ALA A 1 108 ? 15.356 3.952 -47.921 1.00 50.25 108 ALA A N 1
ATOM 801 C CA . ALA A 1 108 ? 14.147 3.580 -48.655 1.00 50.25 108 ALA A CA 1
ATOM 802 C C . ALA A 1 108 ? 13.922 4.473 -49.893 1.00 50.25 108 ALA A C 1
ATOM 804 O O . ALA A 1 108 ? 13.284 4.035 -50.845 1.00 50.25 108 ALA A O 1
ATOM 805 N N . ASN A 1 109 ? 14.474 5.695 -49.891 1.00 47.12 109 ASN A N 1
ATOM 806 C CA . ASN A 1 109 ? 14.409 6.647 -51.009 1.00 47.12 109 ASN A CA 1
ATOM 807 C C . ASN A 1 109 ? 15.729 6.784 -51.798 1.00 47.12 109 ASN A C 1
ATOM 809 O O . ASN A 1 109 ? 15.706 7.328 -52.896 1.00 47.12 109 ASN A O 1
ATOM 813 N N . LEU A 1 110 ? 16.857 6.281 -51.280 1.00 46.69 110 LEU A N 1
ATOM 814 C CA . LEU A 1 110 ? 18.147 6.158 -51.979 1.00 46.69 110 LEU A CA 1
ATOM 815 C C . LEU A 1 110 ? 18.433 4.708 -52.384 1.00 46.69 110 LEU A C 1
ATOM 817 O O . LEU A 1 110 ? 19.592 4.310 -52.492 1.00 46.69 110 LEU A O 1
ATOM 821 N N . SER A 1 111 ? 17.395 3.910 -52.655 1.00 47.75 111 SER A N 1
ATOM 822 C CA . SER A 1 111 ? 17.561 2.777 -53.562 1.00 47.75 111 SER A CA 1
ATOM 823 C C . SER A 1 111 ? 17.961 3.344 -54.927 1.00 47.75 111 SER A C 1
ATOM 825 O O . SER A 1 111 ? 17.121 3.635 -55.767 1.00 47.75 111 SER A O 1
ATOM 827 N N . ILE A 1 112 ? 19.265 3.588 -55.067 1.00 50.03 112 ILE A N 1
ATOM 828 C CA . ILE A 1 112 ? 20.036 3.649 -56.299 1.00 50.03 112 ILE A CA 1
ATOM 829 C C . ILE A 1 112 ? 19.302 4.448 -57.384 1.00 50.03 112 ILE A C 1
ATOM 831 O O . ILE A 1 112 ? 18.837 3.907 -58.384 1.00 50.03 112 ILE A O 1
ATOM 835 N N . THR A 1 113 ? 19.239 5.773 -57.243 1.00 47.56 113 THR A N 1
ATOM 836 C CA . THR A 1 113 ? 19.404 6.567 -58.464 1.00 47.56 113 THR A CA 1
ATOM 837 C C . THR A 1 113 ? 20.841 6.333 -58.902 1.00 47.56 113 THR A C 1
ATOM 839 O O . THR A 1 113 ? 21.761 6.894 -58.316 1.00 47.56 113 THR A O 1
ATOM 842 N N . ASP A 1 114 ? 20.976 5.398 -59.837 1.00 50.06 114 ASP A N 1
ATOM 843 C CA . ASP A 1 114 ? 22.128 4.980 -60.633 1.00 50.06 114 ASP A CA 1
ATOM 844 C C . ASP A 1 114 ? 23.119 6.124 -60.928 1.00 50.06 114 ASP A C 1
ATOM 846 O O . ASP A 1 114 ? 23.099 6.737 -61.990 1.00 50.06 114 ASP A O 1
ATOM 850 N N . CYS A 1 115 ? 23.951 6.481 -59.950 1.00 59.06 115 CYS A N 1
ATOM 851 C CA . CYS A 1 115 ? 24.936 7.549 -60.065 1.00 59.06 115 CYS A CA 1
ATOM 852 C C . CYS A 1 115 ? 26.307 6.937 -59.790 1.00 59.06 115 CYS A C 1
ATOM 854 O O . CYS A 1 115 ? 26.611 6.579 -58.653 1.00 59.06 115 CYS A O 1
ATOM 856 N N . GLY A 1 116 ? 27.108 6.774 -60.846 1.00 57.94 116 GLY A N 1
ATOM 857 C CA . GLY A 1 116 ? 28.475 6.252 -60.755 1.00 57.94 116 GLY A CA 1
ATOM 858 C C . GLY A 1 116 ? 28.631 4.745 -60.974 1.00 57.94 116 GLY A C 1
ATOM 859 O O . GLY A 1 116 ? 29.681 4.206 -60.644 1.00 57.94 116 GLY A O 1
ATOM 860 N N . SER A 1 117 ? 27.642 4.054 -61.552 1.00 57.31 117 SER A N 1
ATOM 861 C CA . SER A 1 117 ? 27.762 2.624 -61.903 1.00 57.31 117 SER A CA 1
ATOM 862 C C . SER A 1 117 ? 28.868 2.313 -62.918 1.00 57.31 117 SER A C 1
ATOM 864 O O . SER A 1 117 ? 29.267 1.156 -63.042 1.00 57.31 117 SER A O 1
ATOM 866 N N . ASP A 1 118 ? 29.377 3.334 -63.609 1.00 60.50 118 ASP A N 1
ATOM 867 C CA . ASP A 1 118 ? 30.435 3.208 -64.609 1.00 60.50 118 ASP A CA 1
ATOM 868 C C . ASP A 1 118 ? 31.854 3.151 -64.002 1.00 60.50 118 ASP A C 1
ATOM 870 O O . ASP A 1 118 ? 32.790 2.782 -64.712 1.00 60.50 118 ASP A O 1
ATOM 874 N N . ASP A 1 119 ? 32.030 3.465 -62.706 1.00 65.50 119 ASP A N 1
ATOM 875 C CA . ASP A 1 119 ? 33.332 3.446 -62.018 1.00 65.50 119 ASP A CA 1
ATOM 876 C C . ASP A 1 119 ? 33.314 2.516 -60.777 1.00 65.50 119 ASP A C 1
ATOM 878 O O . ASP A 1 119 ? 32.709 2.841 -59.746 1.00 65.50 119 ASP A O 1
ATOM 882 N N . PRO A 1 120 ? 33.955 1.332 -60.848 1.00 73.69 120 PRO A N 1
ATOM 883 C CA . PRO A 1 120 ? 33.921 0.337 -59.779 1.00 73.69 120 PRO A CA 1
ATOM 884 C C . PRO A 1 120 ? 34.646 0.771 -58.494 1.00 73.69 120 PRO A C 1
ATOM 886 O O . PRO A 1 120 ? 34.287 0.275 -57.423 1.00 73.69 120 PRO A O 1
ATOM 889 N N . GLU A 1 121 ? 35.621 1.686 -58.560 1.00 72.19 121 GLU A N 1
ATOM 890 C CA . GLU A 1 121 ? 36.359 2.153 -57.374 1.00 72.19 121 GLU A CA 1
ATOM 891 C C . GLU A 1 121 ? 35.507 3.111 -56.529 1.00 72.19 121 GLU A C 1
ATOM 893 O O . GLU A 1 121 ? 35.427 2.971 -55.305 1.00 72.19 121 GLU A O 1
ATOM 898 N N . LEU A 1 122 ? 34.775 4.025 -57.176 1.00 70.25 122 LEU A N 1
ATOM 899 C CA . LEU A 1 122 ? 33.886 4.975 -56.497 1.00 70.25 122 LEU A CA 1
ATOM 900 C C . LEU A 1 122 ? 32.740 4.267 -55.758 1.00 70.25 122 LEU A C 1
ATOM 902 O O . LEU A 1 122 ? 32.371 4.644 -54.642 1.00 70.25 122 LEU A O 1
ATOM 906 N N . LYS A 1 123 ? 32.196 3.207 -56.363 1.00 71.06 123 LYS A N 1
ATOM 907 C CA . LYS A 1 123 ? 31.142 2.384 -55.762 1.00 71.06 123 LYS A CA 1
ATOM 908 C C . LYS A 1 123 ? 31.618 1.678 -54.489 1.00 71.06 123 LYS A C 1
ATOM 910 O O . LYS A 1 123 ? 30.880 1.636 -53.505 1.00 71.06 123 LYS A O 1
ATOM 915 N N . GLN A 1 124 ? 32.842 1.150 -54.500 1.00 74.75 124 GLN A N 1
ATOM 916 C CA . GLN A 1 124 ? 33.414 0.432 -53.362 1.00 74.75 124 GLN A CA 1
ATOM 917 C C . GLN A 1 124 ? 33.691 1.361 -52.170 1.00 74.75 124 GLN A C 1
ATOM 919 O O . GLN A 1 124 ? 33.391 1.002 -51.030 1.00 74.75 124 GLN A O 1
ATOM 924 N N . GLU A 1 125 ? 34.218 2.562 -52.417 1.00 71.75 125 GLU A N 1
ATOM 925 C CA . GLU A 1 125 ? 34.471 3.552 -51.359 1.00 71.75 125 GLU A CA 1
ATOM 926 C C . GLU A 1 125 ? 33.166 4.068 -50.730 1.00 71.75 125 GLU A C 1
ATOM 928 O O . GLU A 1 125 ? 33.071 4.195 -49.507 1.00 71.75 125 GLU A O 1
ATOM 933 N N . MET A 1 126 ? 32.122 4.286 -51.539 1.00 70.81 126 MET A N 1
ATOM 934 C CA . MET A 1 126 ? 30.816 4.731 -51.040 1.00 70.81 126 MET A CA 1
ATOM 935 C C . MET A 1 126 ? 30.121 3.655 -50.187 1.00 70.81 126 MET A C 1
ATOM 937 O O . MET A 1 126 ? 29.563 3.964 -49.134 1.00 70.81 126 MET A O 1
ATOM 941 N N . GLU A 1 127 ? 30.187 2.382 -50.595 1.00 75.81 127 GLU A N 1
ATOM 942 C CA . GLU A 1 127 ? 29.658 1.258 -49.809 1.00 75.81 127 GLU A CA 1
ATOM 943 C C . GLU A 1 127 ? 30.403 1.102 -48.476 1.00 75.81 127 GLU A C 1
ATOM 945 O O . GLU A 1 127 ? 29.789 0.880 -47.432 1.00 75.81 127 GLU A O 1
ATOM 950 N N . LYS A 1 128 ? 31.725 1.291 -48.482 1.00 77.00 128 LYS A N 1
ATOM 951 C CA . LYS A 1 128 ? 32.548 1.221 -47.273 1.00 77.00 128 LYS A CA 1
ATOM 952 C C . LYS A 1 128 ? 32.200 2.322 -46.271 1.00 77.00 128 LYS A C 1
ATOM 954 O O . LYS A 1 128 ? 32.010 2.017 -45.096 1.00 77.00 128 LYS A O 1
ATOM 959 N N . GLN A 1 129 ? 32.074 3.573 -46.721 1.00 72.75 129 GLN A N 1
ATOM 960 C CA . GLN A 1 129 ? 31.648 4.690 -45.863 1.00 72.75 129 GLN A CA 1
ATOM 961 C C . GLN A 1 129 ? 30.247 4.465 -45.284 1.00 72.75 129 GLN A C 1
ATOM 963 O O . GLN A 1 129 ? 29.973 4.814 -44.138 1.00 72.75 129 GLN A O 1
ATOM 968 N N . PHE A 1 130 ? 29.365 3.842 -46.062 1.00 74.56 130 PHE A N 1
ATOM 969 C CA . PHE A 1 130 ? 28.013 3.525 -45.632 1.00 74.56 130 PHE A CA 1
ATOM 970 C C . PHE A 1 130 ? 27.974 2.439 -44.543 1.00 74.56 130 PHE A C 1
ATOM 972 O O . PHE A 1 130 ? 27.277 2.590 -43.538 1.00 74.56 130 PHE A O 1
ATOM 979 N N . VAL A 1 131 ? 28.745 1.361 -44.714 1.00 81.94 131 VAL A N 1
ATOM 980 C CA . VAL A 1 131 ? 28.857 0.289 -43.710 1.00 81.94 131 VAL A CA 1
ATOM 981 C C . VAL A 1 131 ? 29.503 0.800 -42.420 1.00 81.94 131 VAL A C 1
ATOM 983 O O . VAL A 1 131 ? 29.081 0.398 -41.334 1.00 81.94 131 VAL A O 1
ATOM 986 N N . ASP A 1 132 ? 30.481 1.701 -42.519 1.00 83.38 132 ASP A N 1
ATOM 987 C CA . ASP A 1 132 ? 31.128 2.318 -41.357 1.00 83.38 132 ASP A CA 1
ATOM 988 C C . ASP A 1 132 ? 30.127 3.155 -40.543 1.00 83.38 132 ASP A C 1
ATOM 990 O O . ASP A 1 132 ? 29.938 2.906 -39.352 1.00 83.38 132 ASP A O 1
ATOM 994 N N . LEU A 1 133 ? 29.359 4.028 -41.206 1.00 82.44 133 LEU A N 1
ATOM 995 C CA . LEU A 1 133 ? 28.334 4.851 -40.556 1.00 82.44 133 LEU A CA 1
ATOM 996 C C . LEU A 1 133 ? 27.225 4.008 -39.901 1.00 82.44 133 LEU A C 1
ATOM 998 O O . LEU A 1 133 ? 26.834 4.264 -38.763 1.00 82.44 133 LEU A O 1
ATOM 1002 N N . LEU A 1 134 ? 26.737 2.961 -40.580 1.00 81.00 134 LEU A N 1
ATOM 1003 C CA . LEU A 1 134 ? 25.765 2.031 -39.987 1.00 81.00 134 LEU A CA 1
ATOM 1004 C C . LEU A 1 134 ? 26.325 1.317 -38.751 1.00 81.00 134 LEU A C 1
ATOM 1006 O O . LEU A 1 134 ? 25.588 1.054 -37.800 1.00 81.00 134 LEU A O 1
ATOM 1010 N N . THR A 1 135 ? 27.616 0.987 -38.767 1.00 85.56 135 THR A N 1
ATOM 1011 C CA . THR A 1 135 ? 28.285 0.332 -37.641 1.00 85.56 135 THR A CA 1
ATOM 1012 C C . THR A 1 135 ? 28.397 1.276 -36.444 1.00 85.56 135 THR A C 1
ATOM 1014 O O . THR A 1 13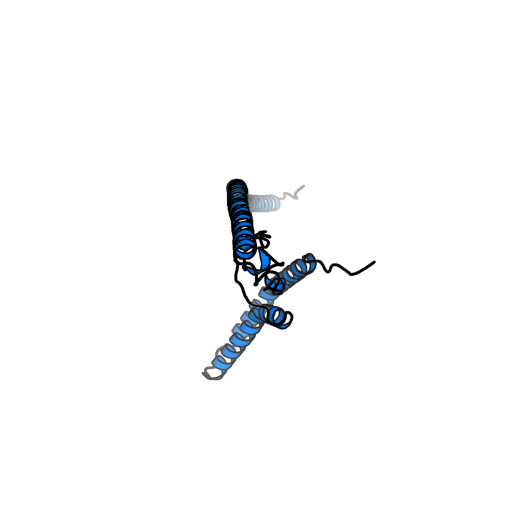5 ? 28.207 0.840 -35.308 1.00 85.56 135 THR A O 1
ATOM 1017 N N . GLU A 1 136 ? 28.679 2.558 -36.674 1.00 86.69 136 GLU A N 1
ATOM 1018 C CA . GLU A 1 136 ? 28.709 3.578 -35.621 1.00 86.69 136 GLU A CA 1
ATOM 1019 C C . GLU A 1 136 ? 27.326 3.812 -35.003 1.00 86.69 136 GLU A C 1
ATOM 1021 O O . GLU A 1 136 ? 27.196 3.763 -33.778 1.00 86.69 136 GLU A O 1
ATOM 1026 N N . GLU A 1 137 ? 26.282 3.969 -35.823 1.00 84.81 137 GLU A N 1
ATOM 1027 C CA . GLU A 1 137 ? 24.901 4.137 -35.346 1.00 84.81 137 GLU A CA 1
ATOM 1028 C C . GLU A 1 137 ? 24.428 2.925 -34.529 1.00 84.81 137 GLU A C 1
ATOM 1030 O O . GLU A 1 137 ? 23.830 3.077 -33.460 1.00 84.81 137 GLU A O 1
ATOM 1035 N N . LEU A 1 138 ? 24.744 1.704 -34.978 1.00 84.56 138 LEU A N 1
ATOM 1036 C CA . LEU A 1 138 ? 24.379 0.481 -34.260 1.00 84.56 138 LEU A CA 1
ATOM 1037 C C . LEU A 1 138 ? 25.095 0.376 -32.902 1.00 84.56 138 LEU A C 1
ATOM 1039 O O . LEU A 1 138 ? 24.462 0.035 -31.901 1.00 84.56 138 LEU A O 1
ATOM 1043 N N . LYS A 1 139 ? 26.389 0.723 -32.839 1.00 87.69 139 LYS A N 1
ATOM 1044 C CA . LYS A 1 139 ? 27.154 0.772 -31.579 1.00 87.69 139 LYS A CA 1
ATOM 1045 C C . LYS A 1 139 ? 26.628 1.841 -30.625 1.00 87.69 139 LYS A C 1
ATOM 1047 O O . LYS A 1 139 ? 26.553 1.606 -29.419 1.00 87.69 139 LYS A O 1
ATOM 1052 N N . LEU A 1 140 ? 26.258 3.010 -31.147 1.00 89.56 140 LEU A N 1
A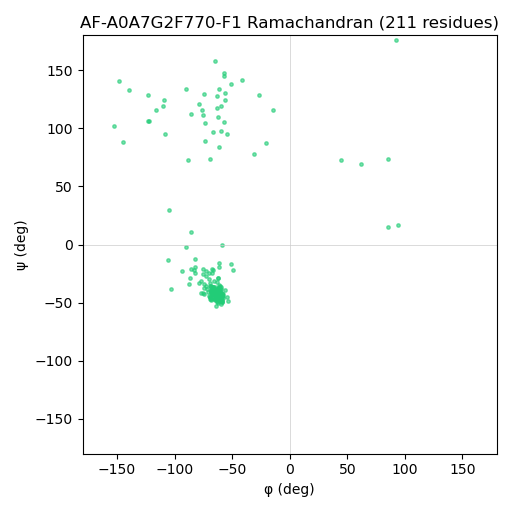TOM 1053 C CA . LEU A 1 140 ? 25.683 4.081 -30.340 1.00 89.56 140 LEU A CA 1
ATOM 1054 C C . LEU A 1 140 ? 24.345 3.639 -29.732 1.00 89.56 140 LEU A C 1
ATOM 1056 O O . LEU A 1 140 ? 24.106 3.853 -28.545 1.00 89.56 140 LEU A O 1
ATOM 1060 N N . GLN A 1 141 ? 23.495 2.971 -30.516 1.00 77.88 141 GLN A N 1
ATOM 1061 C CA . GLN A 1 141 ? 22.223 2.443 -30.026 1.00 77.88 141 GLN A CA 1
ATOM 1062 C C . GLN A 1 141 ? 22.395 1.347 -28.974 1.00 77.88 141 GLN A C 1
ATOM 1064 O O . GLN A 1 141 ? 21.639 1.336 -28.004 1.00 77.88 141 GLN A O 1
ATOM 1069 N N . GLU A 1 142 ? 23.382 0.459 -29.121 1.00 84.62 142 GLU A N 1
ATOM 1070 C CA . GLU A 1 142 ? 23.710 -0.540 -28.097 1.00 84.62 142 GLU A CA 1
ATOM 1071 C C . GLU A 1 142 ? 24.086 0.132 -26.768 1.00 84.62 142 GLU A C 1
ATOM 1073 O O . GLU A 1 142 ? 23.536 -0.218 -25.722 1.00 84.62 142 GLU A O 1
ATOM 1078 N N . ALA A 1 143 ? 24.941 1.159 -26.811 1.00 87.38 143 ALA A N 1
ATOM 1079 C CA . ALA A 1 143 ? 25.331 1.915 -25.623 1.00 87.38 143 ALA A CA 1
ATOM 1080 C C . ALA A 1 143 ? 24.143 2.652 -24.974 1.00 87.38 143 ALA A C 1
ATOM 1082 O O . ALA A 1 143 ? 23.993 2.631 -23.751 1.00 87.38 143 ALA A O 1
ATOM 1083 N N . VAL A 1 144 ? 23.264 3.267 -25.775 1.00 90.50 144 VAL A N 1
ATOM 1084 C CA . VAL A 1 144 ? 22.047 3.931 -25.273 1.00 90.50 144 VAL A CA 1
ATOM 1085 C C . VAL A 1 144 ? 21.076 2.919 -24.658 1.00 90.50 144 VAL A C 1
ATOM 1087 O O . VAL A 1 144 ? 20.480 3.195 -23.615 1.00 90.50 144 VAL A O 1
ATOM 1090 N N . ALA A 1 145 ? 20.915 1.744 -25.271 1.00 81.25 145 ALA A N 1
ATOM 1091 C CA . ALA A 1 145 ? 20.048 0.690 -24.756 1.00 81.25 145 ALA A CA 1
ATOM 1092 C C . ALA A 1 145 ? 20.565 0.114 -23.427 1.00 81.25 145 ALA A C 1
ATOM 1094 O O . ALA A 1 145 ? 19.760 -0.104 -22.516 1.00 81.25 145 ALA A O 1
ATOM 1095 N N . ASP A 1 146 ? 21.880 -0.094 -23.289 1.00 87.06 146 ASP A N 1
ATOM 1096 C CA . ASP A 1 146 ? 22.481 -0.560 -22.034 1.00 87.06 146 ASP A CA 1
ATOM 1097 C C . ASP A 1 146 ? 22.319 0.482 -20.919 1.00 87.06 146 ASP A C 1
ATOM 1099 O O . ASP A 1 146 ? 21.818 0.159 -19.841 1.00 87.06 146 ASP A O 1
ATOM 1103 N N . GLU A 1 147 ? 22.628 1.754 -21.189 1.00 87.12 147 GLU A N 1
ATOM 1104 C CA . GLU A 1 147 ? 22.491 2.824 -20.194 1.00 87.12 147 GLU A CA 1
ATOM 1105 C C . GLU A 1 147 ? 21.031 3.018 -19.757 1.00 87.12 147 GLU A C 1
ATOM 1107 O O . GLU A 1 147 ? 20.737 3.109 -18.560 1.00 87.12 147 GLU A O 1
ATOM 1112 N N . HIS A 1 148 ? 20.083 2.987 -20.701 1.00 83.44 148 HIS A N 1
ATOM 1113 C CA . HIS A 1 148 ? 18.654 3.064 -20.381 1.00 83.44 148 HIS A CA 1
ATOM 1114 C C . HIS A 1 148 ? 18.194 1.866 -19.547 1.00 83.44 148 HIS A C 1
ATOM 1116 O O . HIS A 1 148 ? 17.469 2.030 -18.565 1.00 83.44 148 HIS A O 1
ATOM 1122 N N . SER A 1 149 ? 18.658 0.657 -19.878 1.00 81.50 149 SER A N 1
ATOM 1123 C CA . SER A 1 149 ? 18.390 -0.551 -19.090 1.00 81.50 149 SER A CA 1
ATOM 1124 C C . SER A 1 149 ? 18.934 -0.429 -17.665 1.00 81.50 149 SER A C 1
ATOM 1126 O O . SER A 1 149 ? 18.222 -0.712 -16.695 1.00 81.50 149 SER A O 1
ATOM 1128 N N . ARG A 1 150 ? 20.170 0.054 -17.500 1.00 90.81 150 ARG A N 1
ATOM 1129 C CA . ARG A 1 150 ? 20.784 0.292 -16.184 1.00 90.81 150 ARG A CA 1
ATOM 1130 C C . ARG A 1 150 ? 19.984 1.308 -15.376 1.00 90.81 150 ARG A C 1
ATOM 1132 O O . ARG A 1 150 ? 19.628 1.021 -14.232 1.00 90.81 150 ARG A O 1
ATOM 1139 N N . HIS A 1 151 ? 19.633 2.443 -15.975 1.00 90.69 151 HIS A N 1
ATOM 1140 C CA . HIS A 1 151 ? 18.843 3.484 -15.321 1.00 90.69 151 HIS A CA 1
ATOM 1141 C C . HIS A 1 151 ? 17.441 2.985 -14.916 1.00 90.69 151 HIS A C 1
ATOM 1143 O O . HIS A 1 151 ? 16.991 3.208 -13.786 1.00 90.69 151 HIS A O 1
ATOM 1149 N N . MET A 1 152 ? 16.762 2.229 -15.786 1.00 89.31 152 MET A N 1
ATOM 1150 C CA . MET A 1 152 ? 15.481 1.592 -15.458 1.00 89.31 152 MET A CA 1
ATOM 1151 C C . MET A 1 152 ? 15.607 0.596 -14.300 1.00 89.31 152 MET A C 1
ATOM 1153 O O . MET A 1 152 ? 14.758 0.571 -13.412 1.00 89.31 152 MET A O 1
ATOM 1157 N N . ASN A 1 153 ? 16.664 -0.216 -14.269 1.00 91.88 153 ASN A N 1
ATOM 1158 C CA . ASN A 1 153 ? 16.869 -1.188 -13.196 1.00 91.88 153 ASN A CA 1
ATOM 1159 C C . ASN A 1 153 ? 17.113 -0.512 -11.840 1.00 91.88 153 ASN A C 1
ATOM 1161 O O . ASN A 1 153 ? 16.562 -0.962 -10.832 1.00 91.88 153 ASN A O 1
ATOM 1165 N N . VAL A 1 154 ? 17.882 0.582 -11.811 1.00 94.06 154 VAL A N 1
ATOM 1166 C CA . VAL A 1 154 ? 18.108 1.370 -10.588 1.00 94.06 154 VAL A CA 1
ATOM 1167 C C . VAL A 1 154 ? 16.798 1.988 -10.098 1.00 94.06 154 VAL A C 1
ATOM 1169 O O . VAL A 1 154 ? 16.399 1.755 -8.957 1.00 94.06 154 VAL A O 1
ATOM 1172 N N . THR A 1 155 ? 16.078 2.699 -10.968 1.00 89.88 155 THR A N 1
ATOM 1173 C CA . THR A 1 155 ? 14.802 3.344 -10.606 1.00 89.88 155 THR A CA 1
ATOM 1174 C C . THR A 1 155 ? 13.744 2.332 -10.155 1.00 89.88 155 THR A C 1
ATOM 1176 O O . THR A 1 155 ? 13.027 2.559 -9.178 1.00 89.88 155 THR A O 1
ATOM 1179 N N . LEU A 1 156 ? 13.680 1.164 -10.797 1.00 94.25 156 LEU A N 1
ATOM 1180 C CA . LEU A 1 156 ? 12.796 0.071 -10.398 1.00 94.25 156 LEU A CA 1
ATOM 1181 C C . LEU A 1 156 ? 13.180 -0.514 -9.034 1.00 94.25 156 LEU A C 1
ATOM 1183 O O . LEU A 1 156 ? 12.296 -0.818 -8.227 1.00 94.25 156 LEU A O 1
ATOM 1187 N N . ALA A 1 157 ? 14.474 -0.686 -8.756 1.00 95.62 157 ALA A N 1
ATOM 1188 C CA . ALA A 1 157 ? 14.942 -1.168 -7.460 1.00 95.62 157 ALA A CA 1
ATOM 1189 C C . ALA A 1 157 ? 14.585 -0.182 -6.335 1.00 95.62 157 ALA A C 1
ATOM 1191 O O . ALA A 1 157 ? 14.092 -0.599 -5.282 1.00 95.62 157 ALA A O 1
ATOM 1192 N N . GLU A 1 158 ? 14.748 1.119 -6.574 1.00 96.31 158 GLU A N 1
ATOM 1193 C CA . GLU A 1 158 ? 14.353 2.168 -5.632 1.00 96.31 158 GLU A CA 1
ATOM 1194 C C . GLU A 1 158 ? 12.842 2.182 -5.386 1.00 96.31 158 GLU A C 1
ATOM 1196 O O . GLU A 1 158 ? 12.405 2.168 -4.231 1.00 96.31 158 GLU A O 1
ATOM 1201 N N . ALA A 1 159 ? 12.037 2.112 -6.449 1.00 94.56 159 ALA A N 1
ATOM 1202 C CA . ALA A 1 159 ? 10.583 2.053 -6.340 1.00 94.56 159 ALA A CA 1
ATOM 1203 C C . ALA A 1 159 ? 10.120 0.831 -5.526 1.00 94.56 159 ALA A C 1
ATOM 1205 O O . ALA A 1 159 ? 9.279 0.958 -4.633 1.00 94.56 159 ALA A O 1
ATOM 1206 N N . LYS A 1 160 ? 10.713 -0.349 -5.764 1.00 95.69 160 LYS A N 1
ATOM 1207 C CA . LYS A 1 160 ? 10.438 -1.561 -4.973 1.00 95.69 160 LYS A CA 1
ATOM 1208 C C . LYS A 1 160 ? 10.827 -1.395 -3.508 1.00 95.69 160 LYS A C 1
ATOM 1210 O O . LYS A 1 160 ? 10.085 -1.833 -2.628 1.00 95.69 160 LYS A O 1
ATOM 1215 N N . ARG A 1 161 ? 11.966 -0.754 -3.230 1.00 97.19 161 ARG A N 1
ATOM 1216 C CA . ARG A 1 161 ? 12.416 -0.487 -1.859 1.00 97.19 161 ARG A CA 1
ATOM 1217 C C . ARG A 1 161 ? 11.388 0.363 -1.121 1.00 97.19 161 ARG A C 1
ATOM 1219 O O . ARG A 1 161 ? 10.946 -0.033 -0.045 1.00 97.19 161 ARG A O 1
ATOM 1226 N N . VAL A 1 162 ? 10.968 1.473 -1.724 1.00 96.50 162 VAL A N 1
ATOM 1227 C CA . VAL A 1 162 ? 9.962 2.385 -1.162 1.00 96.50 162 VAL A CA 1
ATOM 1228 C C . VAL A 1 162 ? 8.623 1.671 -0.960 1.00 96.50 162 VAL A C 1
ATOM 1230 O O . VAL A 1 162 ? 8.052 1.744 0.126 1.00 96.50 162 VAL A O 1
ATOM 1233 N N . ALA A 1 163 ? 8.156 0.895 -1.942 1.00 95.25 163 ALA A N 1
ATOM 1234 C CA . ALA A 1 163 ? 6.931 0.106 -1.811 1.00 95.25 163 ALA A CA 1
ATOM 1235 C C . ALA A 1 163 ? 6.998 -0.887 -0.634 1.00 95.25 163 ALA A C 1
ATOM 1237 O O . ALA A 1 163 ? 6.063 -0.971 0.161 1.00 95.25 163 ALA A O 1
ATOM 1238 N N . SER A 1 164 ? 8.130 -1.582 -0.464 1.00 96.00 164 SER A N 1
ATOM 1239 C CA . SER A 1 164 ? 8.327 -2.520 0.650 1.00 96.00 164 SER A CA 1
ATOM 1240 C C . SER A 1 164 ? 8.356 -1.829 2.018 1.00 96.00 164 SER A C 1
ATOM 1242 O O . SER A 1 164 ? 7.923 -2.406 3.014 1.00 96.00 164 SER A O 1
ATOM 1244 N N . GLN A 1 165 ? 8.841 -0.585 2.082 1.00 96.62 165 GLN A N 1
ATOM 1245 C CA . GLN A 1 165 ? 8.810 0.216 3.303 1.00 96.62 165 GLN A CA 1
ATOM 1246 C C . GLN A 1 165 ? 7.376 0.601 3.664 1.00 96.62 165 GLN A C 1
ATOM 1248 O O . GLN A 1 165 ? 6.962 0.373 4.798 1.00 96.62 165 GLN A O 1
ATOM 1253 N N . TYR A 1 166 ? 6.596 1.099 2.701 1.00 97.56 166 TYR A N 1
ATOM 1254 C CA . TYR A 1 166 ? 5.186 1.418 2.932 1.00 97.56 166 TYR A CA 1
ATOM 1255 C C . TYR A 1 166 ? 4.367 0.200 3.343 1.00 97.56 166 TYR A C 1
ATOM 1257 O O . TYR A 1 166 ? 3.524 0.316 4.227 1.00 97.56 166 TYR A O 1
ATOM 1265 N N . GLN A 1 167 ? 4.632 -0.968 2.756 1.00 96.50 167 GLN A N 1
ATOM 1266 C CA . GLN A 1 167 ? 3.954 -2.198 3.152 1.00 96.50 167 GLN A CA 1
ATOM 1267 C C . GLN A 1 167 ? 4.211 -2.531 4.628 1.00 96.50 167 GLN A C 1
ATOM 1269 O O . GLN A 1 167 ? 3.265 -2.785 5.369 1.00 96.50 167 GLN A O 1
ATOM 1274 N N . LYS A 1 168 ? 5.467 -2.459 5.081 1.00 98.00 168 LYS A N 1
ATOM 1275 C CA . LYS A 1 168 ? 5.814 -2.713 6.488 1.00 98.00 168 LYS A CA 1
ATOM 1276 C C . LYS A 1 168 ? 5.155 -1.715 7.438 1.00 98.00 168 LYS A C 1
ATOM 1278 O O . LYS A 1 168 ? 4.697 -2.101 8.509 1.00 98.00 168 LYS A O 1
ATOM 1283 N N . GLU A 1 169 ? 5.102 -0.438 7.068 1.00 97.56 169 GLU A N 1
ATOM 1284 C CA . GLU A 1 169 ? 4.420 0.574 7.885 1.00 97.56 169 GLU A CA 1
ATOM 1285 C C . GLU A 1 169 ? 2.898 0.372 7.905 1.00 97.56 169 GLU A C 1
ATOM 1287 O O . GLU A 1 169 ? 2.268 0.525 8.952 1.00 97.56 169 GLU A O 1
ATOM 1292 N N . ALA A 1 170 ? 2.303 -0.049 6.787 1.00 97.88 170 ALA A N 1
ATOM 1293 C CA . ALA A 1 170 ? 0.888 -0.402 6.732 1.00 97.88 170 ALA A CA 1
ATOM 1294 C C . ALA A 1 170 ? 0.570 -1.613 7.625 1.00 97.88 170 ALA A C 1
ATOM 1296 O O . ALA A 1 170 ? -0.415 -1.592 8.359 1.00 97.88 170 ALA A O 1
ATOM 1297 N N . GLU A 1 171 ? 1.426 -2.637 7.626 1.00 98.00 171 GLU A N 1
ATOM 1298 C CA . GLU A 1 171 ? 1.288 -3.807 8.503 1.00 98.00 171 GLU A CA 1
ATOM 1299 C C . GLU A 1 171 ? 1.360 -3.421 9.990 1.00 98.00 171 GLU A C 1
ATOM 1301 O O . GLU A 1 171 ? 0.549 -3.897 10.786 1.00 98.00 171 GLU A O 1
ATOM 1306 N N . LYS A 1 172 ? 2.255 -2.498 10.371 1.00 98.50 172 LYS A N 1
ATOM 1307 C CA . LYS A 1 172 ? 2.308 -1.957 11.742 1.00 98.50 172 LYS A CA 1
ATOM 1308 C C . LYS A 1 172 ? 1.028 -1.215 12.125 1.00 98.50 172 LYS A C 1
ATOM 1310 O O . LYS A 1 172 ? 0.532 -1.402 13.234 1.00 98.50 172 LYS A O 1
ATOM 1315 N N . CYS A 1 173 ? 0.503 -0.380 11.226 1.00 98.31 173 CYS A N 1
ATOM 1316 C CA . CYS A 1 173 ? -0.752 0.336 11.445 1.00 98.31 173 CYS A CA 1
ATOM 1317 C C . CYS A 1 173 ? -1.911 -0.647 11.653 1.00 98.31 173 CYS A C 1
ATOM 1319 O O . CYS A 1 173 ? -2.623 -0.545 12.647 1.00 98.31 173 CYS A O 1
ATOM 1321 N N . ASN A 1 174 ? -2.028 -1.658 10.786 1.00 98.06 174 ASN A N 1
ATOM 1322 C CA . ASN A 1 174 ? -3.060 -2.688 10.893 1.00 98.06 174 ASN A CA 1
ATOM 1323 C C . ASN A 1 174 ? -2.996 -3.427 12.235 1.00 98.06 174 ASN A C 1
ATOM 1325 O O . ASN A 1 174 ? -4.023 -3.582 12.893 1.00 98.06 174 ASN A O 1
ATOM 1329 N N . ALA A 1 175 ? -1.798 -3.827 12.670 1.00 98.56 175 ALA A N 1
ATOM 1330 C CA . ALA A 1 175 ? -1.615 -4.485 13.961 1.00 98.56 175 ALA A CA 1
ATOM 1331 C C . ALA A 1 175 ? -2.017 -3.574 15.136 1.00 98.56 175 ALA A C 1
ATOM 1333 O O . ALA A 1 175 ? -2.683 -4.016 16.072 1.00 98.56 175 ALA A O 1
ATOM 1334 N N . ALA A 1 176 ? -1.659 -2.287 15.088 1.00 98.25 176 ALA A N 1
ATOM 1335 C CA . ALA A 1 176 ? -2.071 -1.322 16.106 1.00 98.25 176 ALA A CA 1
ATOM 1336 C C . ALA A 1 176 ? -3.597 -1.130 16.127 1.00 98.25 176 ALA A C 1
ATOM 1338 O O . ALA A 1 176 ? -4.199 -1.126 17.201 1.00 98.25 176 ALA A O 1
ATOM 1339 N N . THR A 1 177 ? -4.231 -1.028 14.957 1.00 98.38 177 THR A N 1
ATOM 1340 C CA . THR A 1 177 ? -5.689 -0.929 14.832 1.00 98.38 177 THR A CA 1
ATOM 1341 C C . THR A 1 177 ? -6.385 -2.156 15.411 1.00 98.38 177 THR A C 1
ATOM 1343 O O . THR A 1 177 ? -7.322 -1.995 16.185 1.00 98.38 177 THR A O 1
ATOM 1346 N N . GLU A 1 178 ? -5.909 -3.368 15.119 1.00 98.38 178 GLU A N 1
ATOM 1347 C CA . GLU A 1 178 ? -6.475 -4.600 15.680 1.00 98.38 178 GLU A CA 1
ATOM 1348 C C . GLU A 1 178 ? -6.418 -4.606 17.217 1.00 98.38 178 GLU A C 1
ATOM 1350 O O . GLU A 1 178 ? -7.402 -4.931 17.887 1.00 98.38 178 GLU A O 1
ATOM 1355 N N . ILE A 1 179 ? -5.295 -4.172 17.800 1.00 98.44 179 ILE A N 1
ATOM 1356 C CA . ILE A 1 179 ? -5.153 -4.063 19.257 1.00 98.44 179 ILE A CA 1
ATOM 1357 C C . ILE A 1 179 ? -6.153 -3.047 19.819 1.00 98.44 179 ILE A C 1
ATOM 1359 O O . ILE A 1 179 ? -6.858 -3.368 20.781 1.00 98.44 179 ILE A O 1
ATOM 1363 N N . CYS A 1 180 ? -6.242 -1.854 19.225 1.00 98.50 180 CYS A N 1
ATOM 1364 C CA . CYS A 1 180 ? -7.170 -0.806 19.650 1.00 98.50 180 CYS A CA 1
ATOM 1365 C C . CYS A 1 180 ? -8.631 -1.263 19.579 1.00 98.50 180 CYS A C 1
ATOM 1367 O O . CYS A 1 180 ? -9.374 -1.078 20.543 1.00 98.50 180 CYS A O 1
ATOM 1369 N N . GLU A 1 181 ? -9.028 -1.907 18.484 1.00 98.62 181 GLU A N 1
ATOM 1370 C CA . GLU A 1 181 ? -10.381 -2.436 18.314 1.00 98.62 181 GLU A CA 1
ATOM 1371 C C . GLU A 1 181 ? -10.675 -3.550 19.323 1.00 98.62 181 GLU A C 1
ATOM 1373 O O . GLU A 1 181 ? -11.697 -3.507 20.007 1.00 98.62 181 GLU A O 1
ATOM 1378 N N . SER A 1 182 ? -9.735 -4.474 19.548 1.00 98.38 182 SER A N 1
ATOM 1379 C CA . SER A 1 182 ? -9.905 -5.516 20.568 1.00 98.38 182 SER A CA 1
ATOM 1380 C C . SER A 1 182 ? -10.046 -4.938 21.984 1.00 98.38 182 SER A C 1
ATOM 1382 O O . SER A 1 182 ? -10.771 -5.477 22.824 1.00 98.38 182 SER A O 1
ATOM 1384 N N . ALA A 1 183 ? -9.349 -3.838 22.288 1.00 98.50 183 ALA A N 1
ATOM 1385 C CA . ALA A 1 183 ? -9.464 -3.148 23.568 1.00 98.50 183 ALA A CA 1
ATOM 1386 C C . ALA A 1 183 ? -10.817 -2.434 23.694 1.00 98.50 183 ALA A C 1
ATOM 1388 O O . ALA A 1 183 ? -11.448 -2.523 24.751 1.00 98.50 183 ALA A O 1
ATOM 1389 N N . ARG A 1 184 ? -11.290 -1.794 22.615 1.00 98.50 184 ARG A N 1
ATOM 1390 C CA . ARG A 1 184 ? -12.617 -1.169 22.539 1.00 98.50 184 ARG A CA 1
ATOM 1391 C C . ARG A 1 184 ? -13.721 -2.194 22.794 1.00 98.50 184 ARG A C 1
ATOM 1393 O O . ARG A 1 184 ? -14.553 -1.972 23.668 1.00 98.50 184 ARG A O 1
ATOM 1400 N N . GLU A 1 185 ? -13.682 -3.345 22.126 1.00 98.69 185 GLU A N 1
ATOM 1401 C CA . GLU A 1 185 ? -14.665 -4.423 22.313 1.00 98.69 185 GLU A CA 1
ATOM 1402 C C . GLU A 1 185 ? -14.697 -4.944 23.758 1.00 98.69 185 GLU A C 1
ATOM 1404 O O . GLU A 1 185 ? -15.768 -5.131 24.343 1.00 98.69 185 GLU A O 1
ATOM 1409 N N . ARG A 1 186 ? -13.524 -5.135 24.383 1.00 98.56 186 ARG A N 1
ATOM 1410 C CA . ARG A 1 186 ? -13.438 -5.545 25.796 1.00 98.56 186 ARG A CA 1
ATOM 1411 C C . ARG A 1 186 ? -14.011 -4.482 26.734 1.00 98.56 186 ARG A C 1
ATOM 1413 O O . ARG A 1 186 ? -14.736 -4.831 27.667 1.00 98.56 186 ARG A O 1
ATOM 1420 N N . ALA A 1 187 ? -13.708 -3.208 26.493 1.00 98.62 187 ALA A N 1
ATOM 1421 C CA . ALA A 1 187 ? -14.230 -2.101 27.287 1.00 98.62 187 ALA A CA 1
ATOM 1422 C C . ALA A 1 187 ? -15.758 -1.998 27.166 1.00 98.62 187 ALA A C 1
ATOM 1424 O O . ALA A 1 187 ? -16.446 -1.902 28.180 1.00 98.62 187 ALA A O 1
ATOM 1425 N N . GLU A 1 188 ? -16.307 -2.111 25.955 1.00 98.56 188 GLU A N 1
ATOM 1426 C CA . GLU A 1 188 ? -17.754 -2.128 25.716 1.00 98.56 188 GLU A CA 1
ATOM 1427 C C . GLU A 1 188 ? -18.435 -3.300 26.436 1.00 98.56 188 GLU A C 1
ATOM 1429 O O . GLU A 1 188 ? -19.456 -3.113 27.105 1.00 98.56 188 GLU A O 1
ATOM 1434 N N . ALA A 1 189 ? -17.843 -4.497 26.389 1.00 98.56 189 ALA A N 1
ATOM 1435 C CA . ALA A 1 189 ? -18.369 -5.665 27.090 1.00 98.56 189 ALA A CA 1
ATOM 1436 C C . ALA A 1 189 ? -18.395 -5.483 28.619 1.00 98.56 189 ALA A C 1
ATOM 1438 O O . ALA A 1 189 ? -19.355 -5.903 29.274 1.00 98.56 189 ALA A O 1
ATOM 1439 N N . LEU A 1 190 ? -17.363 -4.859 29.199 1.00 98.56 190 LEU A N 1
ATOM 1440 C CA . LEU A 1 190 ? -17.321 -4.535 30.628 1.00 98.56 190 LEU A CA 1
ATOM 1441 C C . LEU A 1 190 ? -18.336 -3.446 30.987 1.00 98.56 190 LEU A C 1
ATOM 1443 O O . LEU A 1 190 ? -19.109 -3.627 31.927 1.00 98.56 190 LEU A O 1
ATOM 1447 N N . LEU A 1 191 ? -18.421 -2.375 30.196 1.00 98.38 191 LEU A N 1
ATOM 1448 C CA . LEU A 1 191 ? -19.384 -1.293 30.413 1.00 98.38 191 LEU A CA 1
ATOM 1449 C C . LEU A 1 191 ? -20.835 -1.782 30.367 1.00 98.38 191 LEU A C 1
ATOM 1451 O O . LEU A 1 191 ? -21.665 -1.325 31.151 1.00 98.38 191 LEU A O 1
ATOM 1455 N N . ILE A 1 192 ? -21.160 -2.741 29.496 1.00 98.50 192 ILE A N 1
ATOM 1456 C CA . ILE A 1 192 ? -22.495 -3.353 29.460 1.00 98.50 192 ILE A CA 1
ATOM 1457 C C . ILE A 1 192 ? -22.799 -4.104 30.765 1.00 98.50 192 ILE A C 1
ATOM 1459 O O . ILE A 1 192 ? -23.936 -4.061 31.242 1.00 98.50 192 ILE A O 1
ATOM 1463 N N . LYS A 1 193 ? -21.817 -4.803 31.349 1.00 98.31 193 LYS A N 1
ATOM 1464 C CA . LYS A 1 193 ? -21.991 -5.522 32.623 1.00 98.31 193 LYS A CA 1
ATOM 1465 C C . LYS A 1 193 ? -22.182 -4.549 33.784 1.00 98.31 193 LYS A C 1
ATOM 1467 O O . LYS A 1 193 ? -23.147 -4.706 34.530 1.00 98.31 193 LYS A O 1
ATOM 1472 N N . GLU A 1 194 ? -21.340 -3.523 33.867 1.00 98.31 194 GLU A N 1
ATOM 1473 C CA . GLU A 1 194 ? -21.451 -2.470 34.882 1.00 98.31 194 GLU A CA 1
ATOM 1474 C C . GLU A 1 194 ? -22.807 -1.769 34.793 1.00 98.31 194 GLU A C 1
ATOM 1476 O O . GLU A 1 194 ? -23.549 -1.745 35.769 1.00 98.31 194 GLU A O 1
ATOM 1481 N N . ARG A 1 195 ? -23.228 -1.336 33.596 1.00 98.25 195 ARG A N 1
ATOM 1482 C CA . ARG A 1 195 ? -24.533 -0.685 33.394 1.00 98.25 195 ARG A CA 1
ATOM 1483 C C . ARG A 1 195 ? -25.703 -1.550 33.869 1.00 98.25 195 ARG A C 1
ATOM 1485 O O . ARG A 1 195 ? -26.653 -1.026 34.449 1.00 98.25 195 ARG A O 1
ATOM 1492 N N . LYS A 1 196 ? -25.657 -2.869 33.643 1.00 98.19 196 LYS A N 1
ATOM 1493 C CA . LYS A 1 196 ? -26.686 -3.795 34.148 1.00 98.19 196 LYS A CA 1
ATOM 1494 C C . LYS A 1 196 ? -26.720 -3.794 35.673 1.00 98.19 196 LYS A C 1
ATOM 1496 O O . LYS A 1 196 ? -27.803 -3.668 36.242 1.00 98.19 196 LYS A O 1
ATOM 1501 N N . ILE A 1 197 ? -25.562 -3.889 36.323 1.00 98.12 197 ILE A N 1
ATOM 1502 C CA . ILE A 1 197 ? -25.450 -3.859 37.784 1.00 98.12 197 ILE A CA 1
ATOM 1503 C C . ILE A 1 197 ? -25.946 -2.513 38.322 1.00 98.12 197 ILE A C 1
ATOM 1505 O O . ILE A 1 197 ? -26.840 -2.503 39.166 1.00 98.12 197 ILE A O 1
ATOM 1509 N N . THR A 1 198 ? -25.474 -1.390 37.777 1.00 97.19 198 THR A N 1
ATOM 1510 C CA . THR A 1 198 ? -25.925 -0.039 38.146 1.00 97.19 198 THR A CA 1
ATOM 1511 C C . THR A 1 198 ? -27.440 0.104 38.012 1.00 97.19 198 THR A C 1
ATOM 1513 O O . THR A 1 198 ? -28.087 0.559 38.948 1.00 97.19 198 THR A O 1
ATOM 1516 N N . SER A 1 199 ? -28.040 -0.380 36.918 1.00 96.94 199 SER A N 1
ATOM 1517 C CA . SER A 1 199 ? -29.499 -0.325 36.735 1.00 96.94 199 SER A CA 1
ATOM 1518 C C . SER A 1 199 ? -30.276 -1.143 37.777 1.00 96.94 199 SER A C 1
ATOM 1520 O O . SER A 1 199 ? -31.387 -0.777 38.160 1.00 96.94 199 SER A O 1
ATOM 1522 N N . LEU A 1 200 ? -29.713 -2.258 38.261 1.00 97.44 200 LEU A N 1
ATOM 1523 C CA . LEU A 1 200 ? -30.319 -3.064 39.326 1.00 97.44 200 LEU A CA 1
ATOM 1524 C C . LEU A 1 200 ? -30.215 -2.371 40.688 1.00 97.44 200 LEU A C 1
ATOM 1526 O O . LEU A 1 200 ? -31.125 -2.504 41.507 1.00 97.44 200 LEU A O 1
ATOM 1530 N N . TRP A 1 201 ? -29.114 -1.663 40.942 1.00 96.75 201 TRP A N 1
ATOM 1531 C CA . TRP A 1 201 ? -28.951 -0.845 42.143 1.00 96.75 201 TRP A CA 1
ATOM 1532 C C . TRP A 1 201 ? -29.894 0.354 42.136 1.00 96.75 201 TRP A C 1
ATOM 1534 O O . TRP A 1 201 ? -30.585 0.567 43.126 1.00 96.75 201 TRP A O 1
ATOM 1544 N N . GLU A 1 202 ? -30.009 1.058 41.012 1.00 96.25 202 GLU A N 1
ATOM 1545 C CA . GLU A 1 202 ? -30.922 2.194 40.856 1.00 96.25 202 GLU A CA 1
ATOM 1546 C C . GLU A 1 202 ? -32.378 1.782 41.114 1.00 96.25 202 GLU A C 1
ATOM 1548 O O . GLU A 1 202 ? -33.077 2.405 41.910 1.00 96.25 202 GLU A O 1
ATOM 1553 N N . LYS A 1 203 ? -32.832 0.668 40.520 1.00 95.88 203 LYS A N 1
ATOM 1554 C CA . LYS A 1 203 ? -34.184 0.134 40.760 1.00 95.88 203 LYS A CA 1
ATOM 1555 C C . LYS A 1 203 ? -34.440 -0.168 42.235 1.00 95.88 203 LYS A C 1
ATOM 1557 O O . LYS A 1 203 ? -35.517 0.142 42.736 1.00 95.88 203 LYS A O 1
ATOM 1562 N N . ARG A 1 204 ? -33.464 -0.768 42.925 1.00 96.56 204 ARG A N 1
ATOM 1563 C CA . ARG A 1 204 ? -33.566 -1.051 44.364 1.00 96.56 204 ARG A CA 1
ATOM 1564 C C . ARG A 1 204 ? -33.593 0.227 45.193 1.00 96.56 204 ARG A C 1
ATOM 1566 O O . ARG A 1 204 ? -34.407 0.323 46.100 1.00 96.56 204 ARG A O 1
ATOM 1573 N N . ALA A 1 205 ? -32.769 1.215 44.857 1.00 96.50 205 ALA A N 1
ATOM 1574 C CA . ALA A 1 205 ? -32.788 2.511 45.524 1.00 96.50 205 ALA A CA 1
ATOM 1575 C C . ALA A 1 205 ? -34.166 3.182 45.397 1.00 96.50 205 ALA A C 1
ATOM 1577 O O . ALA A 1 205 ? -34.719 3.619 46.404 1.00 96.50 205 ALA A O 1
ATOM 1578 N N . ARG A 1 206 ? -34.778 3.163 44.202 1.00 94.62 206 ARG A N 1
ATOM 1579 C CA . ARG A 1 206 ? -36.135 3.703 44.010 1.00 94.62 206 ARG A CA 1
ATOM 1580 C C . ARG A 1 206 ? -37.200 2.964 44.816 1.00 94.62 206 ARG A C 1
ATOM 1582 O O . ARG A 1 206 ? -38.087 3.597 45.373 1.00 94.62 206 ARG A O 1
ATOM 1589 N N . GLN A 1 207 ? -37.109 1.636 44.915 1.00 95.50 207 GLN A N 1
ATOM 1590 C CA . GLN A 1 207 ? -38.010 0.850 45.772 1.00 95.50 207 GLN A CA 1
ATOM 1591 C C . GLN A 1 207 ? -37.873 1.214 47.257 1.00 95.50 207 GLN A C 1
ATOM 1593 O O . GLN A 1 207 ? -38.850 1.129 47.994 1.00 95.50 207 GLN A O 1
ATOM 1598 N N . SER A 1 208 ? -36.690 1.659 47.679 1.00 96.00 208 SER A N 1
ATOM 1599 C CA . SER A 1 208 ? -36.418 2.152 49.032 1.00 96.00 208 SER A CA 1
ATOM 1600 C C . SER A 1 208 ? -36.750 3.639 49.230 1.00 96.00 208 SER A C 1
ATOM 1602 O O . SER A 1 208 ? -36.376 4.204 50.254 1.00 96.00 208 SER A O 1
ATOM 1604 N N . GLY A 1 209 ? -37.436 4.281 48.277 1.00 95.25 209 GLY A N 1
ATOM 1605 C CA . GLY A 1 209 ? -37.878 5.674 48.390 1.00 95.25 209 GLY A CA 1
ATOM 1606 C C . GLY A 1 209 ? -36.845 6.725 47.974 1.00 95.25 209 GLY A C 1
ATOM 1607 O O . GLY A 1 209 ? -37.017 7.895 48.297 1.00 95.25 209 GLY A O 1
ATOM 1608 N N . TRP A 1 210 ? -35.771 6.344 47.274 1.00 93.62 210 TRP A N 1
ATOM 1609 C CA . TRP A 1 210 ? -34.843 7.313 46.681 1.00 93.62 210 TRP A CA 1
ATOM 1610 C C . TRP A 1 210 ? -35.419 7.883 45.376 1.00 93.62 210 TRP A C 1
ATOM 1612 O O . TRP A 1 210 ? -35.688 7.126 44.441 1.00 93.62 210 TRP A O 1
ATOM 1622 N N . GLU A 1 211 ? -35.597 9.205 45.300 1.00 89.00 211 GLU A N 1
ATOM 1623 C CA . GLU A 1 211 ? -36.215 9.878 44.142 1.00 89.00 211 GLU A CA 1
ATOM 1624 C C . GLU A 1 211 ? -35.225 10.312 43.045 1.00 89.00 211 GLU A C 1
ATOM 1626 O O . GLU A 1 211 ? -35.656 10.759 41.985 1.00 89.00 211 GLU A O 1
ATOM 1631 N N . GLY A 1 212 ? -33.920 10.091 43.235 1.00 83.69 212 GLY A N 1
ATOM 1632 C CA . GLY A 1 212 ? -32.883 10.571 42.313 1.00 83.69 212 GLY A CA 1
ATOM 1633 C C . GLY A 1 212 ? -32.324 11.947 42.693 1.00 83.69 212 GLY A C 1
ATOM 1634 O O . GLY A 1 212 ? -32.773 12.553 43.664 1.00 83.69 212 GLY A O 1
ATOM 1635 N N . GLU A 1 213 ? -31.324 12.404 41.935 1.00 67.31 213 GLU A N 1
ATOM 1636 C CA . GLU A 1 213 ? -30.931 13.823 41.815 1.00 67.31 213 GLU A CA 1
ATOM 1637 C C . GLU A 1 213 ? -31.540 14.421 40.543 1.00 67.31 213 GLU A C 1
ATOM 1639 O O . GLU A 1 213 ? -31.612 13.683 39.528 1.00 67.31 213 GLU A O 1
#

Sequence (213 aa):
MYHRHLNRGDSSKLLAHTLIAIVAALPTLIRSISAFCSSEAMPRRSGDCMRCLVIFAVVSALVVCGPALYWKFNKGFVGSTRANSLCPPCVCDCPPPLSLLQIAPGLANLSITDCGSDDPELKQEMEKQFVDLLTEELKLQEAVADEHSRHMNVTLAEAKRVASQYQKEAEKCNAATEICESARERAEALLIKERKITSLWEKRARQSGWEGE

Foldseek 3Di:
DDDDDPDPVVVVVVVVVVVVVVVVCVVVVVVVVVVVVVVPPDDPDPPVVVVVVVVVVVVVCCVVCVVVVVVDVVPDDDDDDDDDDDDDDDPDPDPPDDDPCVLPVVVVVPPDPPDCPVPPVVVVVVVVVVVVSSVVSVVVVVVVNVVSVVVVVVVVVVVVVVVVVVVVVVVVVVVVVVVVVVVVVVVVVVVVVVVVVVVVVVVVCVVVVDPDD

Organism: Arabidopsis thaliana (NCBI:txid3702)

Secondary structure (DSSP, 8-state):
-------HHHHHHHHHHHHHHHHHHHHHHHHHHHHHHHH------TTHHHHHHHHHHHHHHHHHHHHHHHHHHHS---------SS-PPP---PPPP--HHHH-TTTTT-S----STT-HHHHHHHHHHHHHHHHHHHHHHHHHHHHHHHHHHHHHHHHHHHHHHHHHHHHHHHHHHHHHHHHHHHHHHHHHHHHHHHHHHHHHHHHTT----

Radius of gyration: 36.91 Å; Cα contacts (8 Å, |Δi|>4): 14; chains: 1; bounding box: 83×59×114 Å